Protein AF-A0ABD3SP66-F1 (afdb_monomer)

pLDDT: mean 71.29, std 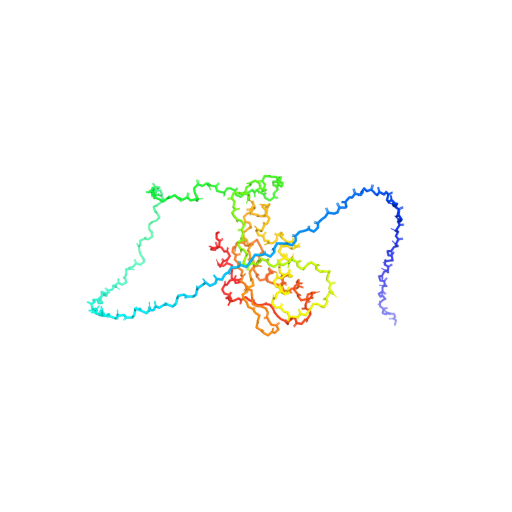22.31, range [35.91, 96.81]

Organism: NCBI:txid382380

Secondary structure (DSSP, 8-state):
---PPPPPPPPP--PPP----------------------------------------------------S--------------SS--TT-S---PPPTTS-HHHHHHHHTSSPPPP----S------TT------HHHHHHHHHHHHHHTGGGSTTSHHHHHTT---EEEEEEEETTEEEEEEES--SS-HHHHHHHHHHHHHTT-TT--EEEES-GGGGSHHHHHH--

Sequence (230 aa):
MMLPGILPPIAFFAATASSPASALCPSCHHSTAASRVQSTSRRRPLSTTANAAARRGRRGASVVVRSSSWNDFAYDDEDDVLLSGLPSIVDGDFVPADENDDPSVKAAAGMALLPPEVDYSGPIIEVPQGSELALDEEIVQGVLAACRQEIGTMFGYQAENRGVGITGGVDFVELDGPTVVLRLKGRFWHQRTTVLRRVGAYLMARIPEIVDVVVDDEYELTDEANNLAV

Foldseek 3Di:
DDDDDDDDDDDDDDDDDDDDDDDDDDDDDDDDDDDDDDDDDDDDDDDDDDDDDDDDDDDDDDDPPDDDDPDPPDDDPDDDDDPPDDPPLPPPPLDQDDPPDDLVQQLVSLVSPDADDAPDDAAADDDDFQAADEDDPSVLSNLVSVVCVPVVCFASRGSNNVSNQHRKDKYWDDDDQLETEIEIAAAGPDQVVVVQVVSFVSSCRHHVSRDYYYYPDPVCRDVVVNVPGD

Mean predicted aligned error: 19.11 Å

Nearest PDB structures (foldseek):
  7y5g-assembly1_A  TM=5.560E-01  e=1.894E+00  Xenopus tropicalis

Solvent-accessible surface area (backbone atoms only — not comparable to full-atom values): 15417 Å² total; per-residue (Å²): 133,91,80,87,87,82,83,82,84,84,79,85,84,82,84,81,87,82,85,84,83,91,83,84,85,84,89,84,91,83,86,88,82,90,82,88,78,88,82,87,85,80,88,84,89,81,87,83,82,90,86,89,79,88,83,83,90,82,86,88,80,88,75,82,77,73,86,77,75,96,75,80,89,70,91,76,85,88,80,93,75,84,86,83,83,69,93,64,92,70,82,61,86,80,67,60,37,60,92,84,52,57,66,69,56,17,27,58,47,8,63,76,48,83,57,58,87,71,101,71,88,73,71,68,45,83,72,64,80,76,41,84,46,73,90,43,72,70,50,52,52,12,37,50,52,33,44,57,61,78,57,23,90,65,24,9,74,46,37,48,36,29,4,59,60,22,42,13,38,78,44,83,73,51,75,60,83,48,29,41,30,28,41,78,42,43,16,54,90,59,60,49,60,59,51,51,52,51,52,36,53,58,48,37,39,31,24,68,68,47,77,48,66,47,59,79,51,73,65,59,52,37,70,65,48,37,72,71,33,122

InterPro domains:
  IPR034904 Fe-S cluster assembly domain superfamily [G3DSA:3.30.300.130] (132-215)
  IPR034904 Fe-S cluster assembly domain superfamily [SSF117916] (168-214)

Structure (mmCIF, N/CA/C/O backbone):
data_AF-A0ABD3SP66-F1
#
_entry.id   AF-A0ABD3SP66-F1
#
loop_
_atom_site.group_PDB
_atom_site.id
_atom_site.type_symbol
_atom_site.label_atom_id
_atom_site.label_alt_id
_atom_site.label_comp_id
_atom_site.label_asym_id
_atom_site.label_entity_id
_atom_site.label_seq_id
_atom_site.pdbx_PDB_ins_code
_atom_site.Cartn_x
_atom_site.Cartn_y
_atom_site.Cartn_z
_atom_site.occupancy
_atom_site.B_iso_or_equiv
_atom_site.auth_seq_id
_atom_site.auth_comp_id
_atom_site.auth_asym_id
_atom_site.auth_atom_id
_atom_site.pdbx_PDB_model_num
ATOM 1 N N . MET A 1 1 ? 39.972 22.275 47.084 1.00 39.66 1 MET A N 1
ATOM 2 C CA . MET A 1 1 ? 40.247 23.147 45.925 1.00 39.66 1 MET A CA 1
ATOM 3 C C . MET A 1 1 ? 39.466 22.603 44.739 1.00 39.66 1 MET A C 1
ATOM 5 O O . MET A 1 1 ? 39.677 21.443 44.439 1.00 39.66 1 MET A O 1
ATOM 9 N N . MET A 1 2 ? 38.568 23.435 44.179 1.00 43.62 2 MET A N 1
ATOM 10 C CA . MET A 1 2 ? 38.083 23.507 42.777 1.00 43.62 2 MET A CA 1
ATOM 11 C C . MET A 1 2 ? 37.578 22.224 42.084 1.00 43.62 2 MET A C 1
ATOM 13 O O . MET A 1 2 ? 38.299 21.245 42.037 1.00 43.62 2 MET A O 1
ATOM 17 N N . LEU A 1 3 ? 36.463 22.140 41.353 1.00 53.16 3 LEU A N 1
ATOM 18 C CA . LEU A 1 3 ? 35.177 22.831 41.121 1.00 53.16 3 LEU A CA 1
ATOM 19 C C . LEU A 1 3 ? 34.502 21.942 40.026 1.00 53.16 3 LEU A C 1
ATOM 21 O O . LEU A 1 3 ? 35.225 21.457 39.153 1.00 53.16 3 LEU A O 1
ATOM 25 N N . PRO A 1 4 ? 33.178 21.696 40.026 1.00 60.53 4 PRO A N 1
ATOM 26 C CA . PRO A 1 4 ? 32.503 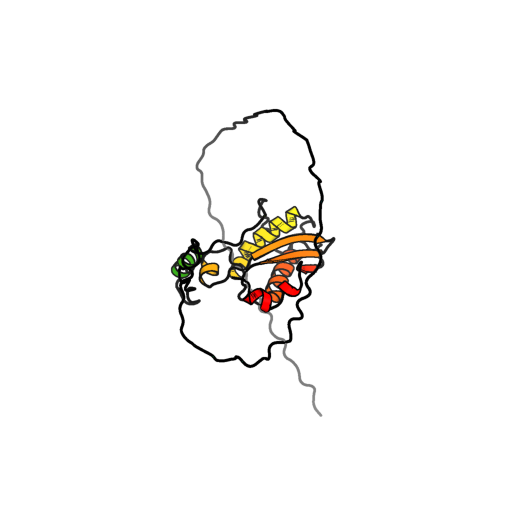20.911 38.984 1.00 60.53 4 PRO A CA 1
ATOM 27 C C . PRO A 1 4 ? 32.279 21.710 37.685 1.00 60.53 4 PRO A C 1
ATOM 29 O O . PRO A 1 4 ? 31.924 22.888 37.718 1.00 60.53 4 PRO A O 1
ATOM 32 N N . GLY A 1 5 ? 32.492 21.044 36.545 1.00 56.62 5 GLY A N 1
ATOM 33 C CA . GLY A 1 5 ? 32.366 21.591 35.192 1.00 56.62 5 GLY A CA 1
ATOM 34 C C . GLY A 1 5 ? 30.917 21.831 34.762 1.00 56.62 5 GLY A C 1
ATOM 35 O O . GLY A 1 5 ? 30.058 20.961 34.869 1.00 56.62 5 GLY A O 1
ATOM 36 N N . ILE A 1 6 ? 30.696 23.046 34.274 1.00 58.06 6 ILE A N 1
ATOM 37 C CA . ILE A 1 6 ? 29.446 23.656 33.823 1.00 58.06 6 ILE A CA 1
ATOM 38 C C . ILE A 1 6 ? 29.176 23.258 32.361 1.00 58.06 6 ILE A C 1
ATOM 40 O O . ILE A 1 6 ? 30.025 23.484 31.501 1.00 58.06 6 ILE A O 1
ATOM 44 N N . LEU A 1 7 ? 27.991 22.705 32.073 1.00 62.12 7 LEU A N 1
ATOM 45 C CA . LEU A 1 7 ? 27.443 22.616 30.712 1.00 62.12 7 LEU A CA 1
ATOM 46 C C . LEU A 1 7 ? 26.836 23.972 30.298 1.00 62.12 7 LEU A C 1
ATOM 48 O O . LEU A 1 7 ? 26.101 24.560 31.095 1.00 62.12 7 LEU A O 1
ATOM 52 N N . PRO A 1 8 ? 27.053 24.451 29.060 1.00 64.06 8 PRO A N 1
ATOM 53 C CA . PRO A 1 8 ? 26.289 25.565 28.506 1.00 64.06 8 PRO A CA 1
ATOM 54 C C . PRO A 1 8 ? 24.939 25.101 27.910 1.00 64.06 8 PRO A C 1
ATOM 56 O O . PRO A 1 8 ? 24.868 24.014 27.332 1.00 64.06 8 PRO A O 1
ATOM 59 N N . PRO A 1 9 ? 23.870 25.918 27.995 1.00 61.94 9 PRO A N 1
ATOM 60 C CA . PRO A 1 9 ? 22.595 25.642 27.337 1.00 61.94 9 PRO A CA 1
ATOM 61 C C . PRO A 1 9 ? 22.652 25.961 25.833 1.00 61.94 9 PRO A C 1
ATOM 63 O O . PRO A 1 9 ? 23.116 27.026 25.423 1.00 61.94 9 PRO A O 1
ATOM 66 N N . ILE A 1 10 ? 22.145 25.034 25.016 1.00 59.75 10 ILE A N 1
ATOM 67 C CA . ILE A 1 10 ? 21.954 25.204 23.571 1.00 59.75 10 ILE A CA 1
ATOM 68 C C . ILE A 1 10 ? 20.772 26.153 23.338 1.00 59.75 10 ILE A C 1
ATOM 70 O O . ILE A 1 10 ? 19.700 26.003 23.923 1.00 59.75 10 ILE A O 1
ATOM 74 N N . ALA A 1 11 ? 21.015 27.159 22.502 1.00 53.00 11 ALA A N 1
ATOM 75 C CA . ALA A 1 11 ? 20.118 28.263 22.215 1.00 53.00 11 ALA A CA 1
ATOM 76 C C . ALA A 1 11 ? 18.847 27.834 21.459 1.00 53.00 11 ALA A C 1
ATOM 78 O O . ALA A 1 11 ? 18.891 27.082 20.487 1.00 53.00 11 ALA A O 1
ATOM 79 N N . PHE A 1 12 ? 17.726 28.402 21.905 1.00 43.12 12 PHE A N 1
ATOM 80 C CA . PHE A 1 12 ? 16.430 28.454 21.234 1.00 43.12 12 PHE A CA 1
ATOM 81 C C . PHE A 1 12 ? 16.550 29.176 19.880 1.00 43.12 12 PHE A C 1
ATOM 83 O O . PHE A 1 12 ? 16.936 30.344 19.838 1.00 43.12 12 PHE A O 1
ATOM 90 N N . PHE A 1 13 ? 16.165 28.517 18.786 1.00 44.81 13 PHE A N 1
ATOM 91 C CA . PHE A 1 13 ? 15.945 29.167 17.492 1.00 44.81 13 PHE A CA 1
ATOM 92 C C . PHE A 1 13 ? 14.450 29.480 17.352 1.00 44.81 13 PHE A C 1
ATOM 94 O O . PHE A 1 13 ? 13.630 28.587 17.154 1.00 44.81 13 PHE A O 1
ATOM 101 N N . ALA A 1 14 ? 14.091 30.756 17.503 1.00 43.84 14 ALA A N 1
ATOM 102 C CA . ALA A 1 14 ? 12.756 31.263 17.213 1.00 43.84 14 ALA A CA 1
ATOM 103 C C . ALA A 1 14 ? 12.651 31.561 15.708 1.00 43.84 14 ALA A C 1
ATOM 105 O O . ALA A 1 14 ? 13.301 32.480 15.211 1.00 43.84 14 ALA A O 1
ATOM 106 N N . ALA A 1 15 ? 11.850 30.780 14.981 1.00 49.69 15 ALA A N 1
ATOM 107 C CA . ALA A 1 15 ? 11.500 31.066 13.594 1.00 49.69 15 ALA A CA 1
ATOM 108 C C . ALA A 1 15 ? 10.390 32.124 13.556 1.00 49.69 15 ALA A C 1
ATOM 110 O O . ALA A 1 15 ? 9.327 31.962 14.158 1.00 49.69 15 ALA A O 1
ATOM 111 N N . THR A 1 16 ? 10.667 33.230 12.873 1.00 49.72 16 THR A N 1
ATOM 112 C CA . THR A 1 16 ? 9.754 34.354 12.704 1.00 49.72 16 THR A CA 1
ATOM 113 C C . THR A 1 16 ? 8.783 34.068 11.560 1.00 49.72 16 THR A C 1
ATOM 115 O O . THR A 1 16 ? 9.163 33.595 10.490 1.00 49.72 16 THR A O 1
ATOM 118 N N . ALA A 1 17 ? 7.505 34.345 11.803 1.00 47.81 17 ALA A N 1
ATOM 119 C CA . ALA A 1 17 ? 6.450 34.292 10.804 1.00 47.81 17 ALA A CA 1
ATOM 120 C C . ALA A 1 17 ? 6.591 35.444 9.795 1.00 47.81 17 ALA A C 1
ATOM 122 O O . ALA A 1 17 ? 6.871 36.579 10.182 1.00 47.81 17 ALA A O 1
ATOM 123 N N . SER A 1 18 ? 6.313 35.171 8.520 1.00 49.75 18 SER A N 1
ATOM 124 C CA . SER A 1 18 ? 6.038 36.206 7.521 1.00 49.75 18 SER A CA 1
ATOM 125 C C . SER A 1 18 ? 5.006 35.700 6.510 1.00 49.75 18 SER A C 1
ATOM 127 O O . SER A 1 18 ? 5.298 34.864 5.660 1.00 49.75 18 SER A O 1
ATOM 129 N N . SER A 1 19 ? 3.775 36.195 6.657 1.00 50.44 19 SER A N 1
ATOM 130 C CA . SER A 1 19 ? 2.739 36.234 5.614 1.00 50.44 19 SER A CA 1
ATOM 131 C C . SER A 1 19 ? 2.920 37.491 4.763 1.00 50.44 19 SER A C 1
ATOM 133 O O . SER A 1 19 ? 3.378 38.510 5.285 1.00 50.44 19 SER A O 1
ATOM 135 N N . PRO A 1 20 ? 2.457 37.480 3.501 1.00 59.72 20 PRO A N 1
ATOM 136 C CA . PRO A 1 20 ? 1.367 38.412 3.185 1.00 59.72 20 PRO A CA 1
ATOM 137 C C . PRO A 1 20 ? 0.308 37.912 2.173 1.00 59.72 20 PRO A C 1
ATOM 139 O O . PRO A 1 20 ? 0.617 37.417 1.097 1.00 59.72 20 PRO A O 1
ATOM 142 N N . ALA A 1 21 ? -0.953 38.136 2.563 1.00 43.69 21 ALA A N 1
ATOM 143 C CA . ALA A 1 21 ? -2.049 38.813 1.848 1.00 43.69 21 ALA A CA 1
ATOM 144 C C . ALA A 1 21 ? -2.312 38.592 0.332 1.00 43.69 21 ALA A C 1
ATOM 146 O O . ALA A 1 21 ? -1.610 39.104 -0.530 1.00 43.69 21 ALA A O 1
ATOM 147 N N . SER A 1 22 ? -3.473 37.975 0.070 1.00 47.91 22 SER A N 1
ATOM 148 C CA . SER A 1 22 ? -4.646 38.472 -0.687 1.00 47.91 22 SER A CA 1
ATOM 149 C C . SER A 1 22 ? -4.509 39.302 -1.980 1.00 47.91 22 SER A C 1
ATOM 151 O O . SER A 1 22 ? -4.141 40.471 -1.939 1.00 47.91 22 SER A O 1
ATOM 153 N N . ALA A 1 23 ? -5.098 38.777 -3.067 1.00 47.53 23 ALA A N 1
ATOM 154 C CA . ALA A 1 23 ? -5.880 39.514 -4.082 1.00 47.53 23 ALA A CA 1
ATOM 155 C C . ALA A 1 23 ? -6.832 38.514 -4.795 1.00 47.53 23 ALA A C 1
ATOM 157 O O . ALA A 1 2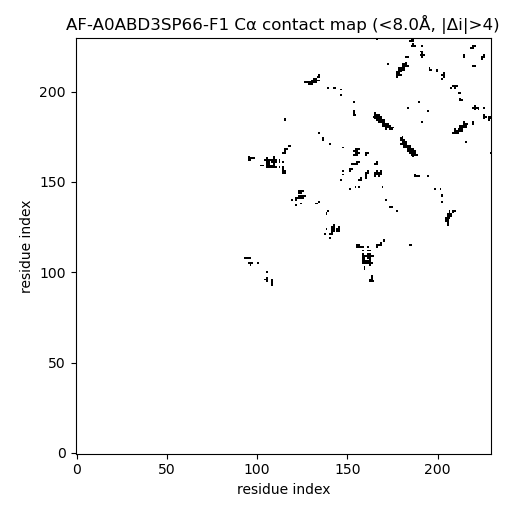3 ? -6.377 37.505 -5.317 1.00 47.53 23 ALA A O 1
ATOM 158 N N . LEU A 1 24 ? -8.151 38.558 -4.564 1.00 44.00 24 LEU A N 1
ATOM 159 C CA . LEU A 1 24 ? -9.191 39.252 -5.355 1.00 44.00 24 LEU A CA 1
ATOM 160 C C . LEU A 1 24 ? -9.422 38.714 -6.795 1.00 44.00 24 LEU A C 1
ATOM 162 O O . LEU A 1 24 ? -8.668 39.013 -7.710 1.00 44.00 24 LEU A O 1
ATOM 166 N N . CYS A 1 25 ? -10.518 37.937 -6.905 1.00 41.09 25 CYS A N 1
ATOM 167 C CA . CYS A 1 25 ? -11.566 37.740 -7.947 1.00 41.09 25 CYS A CA 1
ATOM 168 C C . CYS A 1 25 ? -11.601 38.682 -9.193 1.00 41.09 25 CYS A C 1
ATOM 170 O O . CYS A 1 25 ? -11.031 39.765 -9.090 1.00 41.09 25 CYS A O 1
ATOM 172 N N . PRO A 1 26 ? -12.366 38.407 -10.302 1.00 55.97 26 PRO A N 1
ATOM 173 C CA . PRO A 1 26 ? -13.681 37.721 -10.311 1.00 55.97 26 PRO A CA 1
ATOM 174 C C . PRO A 1 26 ? -14.130 36.903 -11.570 1.00 55.97 26 PRO A C 1
ATOM 176 O O . PRO A 1 26 ? -13.622 37.044 -12.675 1.00 55.97 26 PRO A O 1
ATOM 179 N N . SER A 1 27 ? -15.208 36.127 -11.358 1.00 41.72 27 SER A N 1
ATOM 180 C CA . SER A 1 27 ? -16.389 35.890 -12.230 1.00 41.72 27 SER A CA 1
ATOM 181 C C . SER A 1 27 ? -16.255 35.363 -13.671 1.00 41.72 27 SER A C 1
ATOM 183 O O . SER A 1 27 ? -15.893 36.122 -14.560 1.00 41.72 27 SER A O 1
ATOM 185 N N . CYS A 1 28 ? -16.830 34.173 -13.922 1.00 41.53 28 CYS A N 1
ATOM 186 C CA . CYS A 1 28 ? -17.613 33.858 -15.129 1.00 41.53 28 C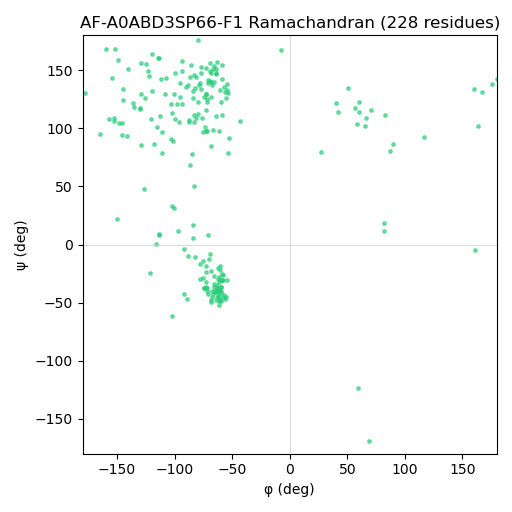YS A CA 1
ATOM 187 C C . CYS A 1 28 ? -18.775 32.903 -14.782 1.00 41.53 28 CYS A C 1
ATOM 189 O O . CYS A 1 28 ? -18.581 31.839 -14.204 1.00 41.53 28 CYS A O 1
ATOM 191 N N . HIS A 1 29 ? -19.986 33.332 -15.134 1.00 41.94 29 HIS A N 1
ATOM 192 C CA . HIS A 1 29 ? -21.278 32.661 -14.982 1.00 41.94 29 HIS A CA 1
ATOM 193 C C . HIS A 1 29 ? -21.478 31.484 -15.957 1.00 41.94 29 HIS A C 1
ATOM 195 O O . HIS A 1 29 ? -20.995 31.569 -17.083 1.00 41.94 29 HIS A O 1
ATOM 201 N N . HIS A 1 30 ? -22.281 30.483 -15.558 1.00 40.94 30 HIS A N 1
ATOM 202 C CA . HIS A 1 30 ? -23.476 29.909 -16.240 1.00 40.94 30 HIS A CA 1
ATOM 203 C C . HIS A 1 30 ? -23.782 28.533 -15.603 1.00 40.94 30 HIS A C 1
ATOM 205 O O . HIS A 1 30 ? -22.976 27.619 -15.684 1.00 40.94 30 HIS A O 1
ATOM 211 N N . SER A 1 31 ? -24.776 28.401 -14.722 1.00 38.19 31 SER A N 1
ATOM 212 C CA . SER A 1 31 ? -26.209 28.150 -14.980 1.00 38.19 31 SER A CA 1
ATOM 213 C C . SER A 1 31 ? -26.561 26.849 -15.727 1.00 38.19 31 SER A C 1
ATOM 215 O O . SER A 1 31 ? -26.361 26.734 -16.929 1.00 38.19 31 SER A O 1
ATOM 217 N N . THR A 1 32 ? -27.254 25.980 -14.972 1.00 39.03 32 THR A N 1
ATOM 218 C CA . THR A 1 32 ? -28.444 25.191 -15.363 1.00 39.03 32 THR A CA 1
ATOM 219 C C . THR A 1 32 ? -28.234 23.876 -16.127 1.00 39.03 32 THR A C 1
ATOM 221 O O . THR A 1 32 ? -27.969 23.874 -17.318 1.00 39.03 32 THR A O 1
ATOM 224 N N . ALA A 1 33 ? -28.536 22.739 -15.484 1.00 42.28 33 ALA A N 1
ATOM 225 C CA . ALA A 1 33 ? -29.799 22.009 -15.688 1.00 42.28 33 ALA A CA 1
ATOM 226 C C . ALA A 1 33 ? -29.742 20.597 -15.086 1.00 42.28 33 ALA A C 1
ATOM 228 O O . ALA A 1 33 ? -28.838 19.808 -15.343 1.00 42.28 33 ALA A O 1
ATOM 229 N N . ALA A 1 34 ? -30.779 20.276 -14.319 1.00 42.28 34 ALA A N 1
ATOM 230 C CA . ALA A 1 34 ? -31.120 18.928 -13.906 1.00 42.28 34 ALA A CA 1
ATOM 231 C C . ALA A 1 34 ? -31.486 18.049 -15.113 1.00 42.28 34 ALA A C 1
ATOM 233 O O . ALA A 1 34 ? -32.176 18.514 -16.017 1.00 42.28 34 ALA A O 1
ATOM 234 N N . SER A 1 35 ? -31.180 16.751 -15.060 1.00 43.81 35 SER A N 1
ATOM 235 C CA . SER A 1 35 ? -32.122 15.765 -15.595 1.00 43.81 35 SER A CA 1
ATOM 236 C C . SER A 1 35 ? -31.986 14.413 -14.910 1.00 43.81 35 SER A C 1
ATOM 238 O O . SER A 1 35 ? -31.024 13.666 -15.058 1.00 43.81 35 SER A O 1
ATOM 240 N N . ARG A 1 36 ? -33.025 14.146 -14.130 1.00 44.62 36 ARG A N 1
ATOM 241 C CA . ARG A 1 36 ? -33.402 12.897 -13.495 1.00 44.62 36 ARG A CA 1
ATOM 242 C C . ARG A 1 36 ? -33.920 11.955 -14.580 1.00 44.62 36 ARG A C 1
ATOM 244 O O . ARG A 1 36 ? -34.986 12.212 -15.131 1.00 44.62 36 ARG A O 1
ATOM 251 N N . VAL A 1 37 ? -33.235 10.842 -14.828 1.00 47.78 37 VAL A N 1
ATOM 252 C CA . VAL A 1 37 ? -33.812 9.716 -15.576 1.00 47.78 37 VAL A CA 1
ATOM 253 C C . VAL A 1 37 ? -33.919 8.520 -14.644 1.00 47.78 37 VAL A C 1
ATOM 255 O O . VAL A 1 37 ? -32.954 7.827 -14.343 1.00 47.78 37 VAL A O 1
ATOM 258 N N . GLN A 1 38 ? -35.143 8.309 -14.171 1.00 42.47 38 GLN A N 1
ATOM 259 C CA . GLN A 1 38 ? -35.603 7.028 -13.659 1.00 42.47 38 GLN A CA 1
ATOM 260 C C . GLN A 1 38 ? -35.697 6.067 -14.844 1.00 42.47 38 GLN A C 1
ATOM 262 O O . GLN A 1 38 ? -36.386 6.362 -15.818 1.00 42.47 38 GLN A O 1
ATOM 267 N N . SER A 1 39 ? -35.071 4.899 -14.751 1.00 44.16 39 SER A N 1
ATOM 268 C CA . SER A 1 39 ? -35.471 3.764 -15.575 1.00 44.16 39 SER A CA 1
ATOM 269 C C . SER A 1 39 ? -35.530 2.512 -14.714 1.00 44.16 39 SER A C 1
ATOM 271 O O . SER A 1 39 ? -34.595 2.105 -14.033 1.00 44.16 39 SER A O 1
ATOM 273 N N . THR A 1 40 ? -36.741 1.985 -14.676 1.00 46.28 40 THR A N 1
ATOM 274 C CA . THR A 1 40 ? -37.155 0.768 -14.011 1.00 46.28 40 THR A CA 1
ATOM 275 C C . THR A 1 40 ? -36.995 -0.367 -15.012 1.00 46.28 40 THR A C 1
ATOM 277 O O . THR A 1 40 ? -37.438 -0.243 -16.151 1.00 46.28 40 THR A O 1
ATOM 280 N N . SER A 1 41 ? -36.431 -1.503 -14.607 1.00 45.50 41 SER A N 1
ATOM 281 C CA . SER A 1 41 ? -36.785 -2.764 -15.252 1.00 45.50 41 SER A CA 1
ATOM 282 C C . SER A 1 41 ? -36.577 -3.949 -14.326 1.00 45.50 41 SER A C 1
ATOM 284 O O . SER A 1 41 ? -35.696 -3.992 -13.476 1.00 45.50 41 SER A O 1
ATOM 286 N N . ARG A 1 42 ? -37.504 -4.882 -14.478 1.00 39.25 42 ARG A N 1
ATOM 287 C CA . ARG A 1 42 ? -37.849 -6.001 -13.617 1.00 39.25 42 ARG A CA 1
ATOM 288 C C . ARG A 1 42 ? -37.098 -7.267 -14.039 1.00 39.25 42 ARG A C 1
ATOM 290 O O . ARG A 1 42 ? -37.017 -7.557 -15.221 1.00 39.25 42 ARG A O 1
ATOM 297 N N . ARG A 1 43 ? -36.825 -8.103 -13.027 1.00 37.97 43 ARG A N 1
ATOM 298 C CA . ARG A 1 43 ? -36.948 -9.580 -12.995 1.00 37.97 43 ARG A CA 1
ATOM 299 C C . ARG A 1 43 ? -36.116 -10.408 -13.994 1.00 37.97 43 ARG A C 1
ATOM 301 O O . ARG A 1 43 ? -36.466 -10.490 -15.163 1.00 37.97 43 ARG A O 1
ATOM 308 N N . ARG A 1 44 ? -35.290 -11.310 -13.448 1.00 42.22 44 ARG A N 1
ATOM 309 C CA . ARG A 1 44 ? -35.626 -12.743 -13.250 1.00 42.22 44 ARG A CA 1
ATOM 310 C C . ARG A 1 44 ? -34.471 -13.487 -12.549 1.00 42.22 44 ARG A C 1
ATOM 312 O O . ARG A 1 44 ? -33.351 -13.406 -13.036 1.00 42.22 44 ARG A O 1
ATOM 319 N N . PRO A 1 45 ? -34.733 -14.260 -11.482 1.00 43.28 45 PRO A N 1
ATOM 320 C CA . PRO A 1 45 ? -33.830 -15.307 -11.020 1.00 43.28 45 PRO A CA 1
ATOM 321 C C . PRO A 1 45 ? -34.140 -16.626 -11.746 1.00 43.28 45 PRO A C 1
ATOM 323 O O . PRO A 1 45 ? -35.308 -16.995 -11.899 1.00 43.28 45 PRO A O 1
ATOM 326 N N . LEU A 1 46 ? -33.101 -17.346 -12.168 1.00 48.47 46 LEU A N 1
ATOM 327 C CA . LEU A 1 46 ? -33.183 -18.768 -12.496 1.00 48.47 46 LEU A CA 1
ATOM 328 C C . LEU A 1 46 ? -32.209 -19.531 -11.601 1.00 48.47 46 LEU A C 1
ATOM 330 O O . LEU A 1 46 ? -30.996 -19.465 -11.756 1.00 48.47 46 LEU A O 1
ATOM 334 N N . SER A 1 47 ? -32.791 -20.265 -10.662 1.00 40.09 47 SER A N 1
ATOM 335 C CA . SER A 1 47 ? -32.234 -21.484 -10.097 1.00 40.09 47 SER A CA 1
ATOM 336 C C . SER A 1 47 ? -32.173 -22.575 -11.172 1.00 40.09 47 SER A C 1
ATOM 338 O O . SER A 1 47 ? -33.039 -22.595 -12.053 1.00 40.09 47 SER A O 1
ATOM 340 N N . THR A 1 48 ? -31.251 -23.538 -11.046 1.00 37.69 48 THR A N 1
ATOM 341 C CA . THR A 1 48 ? -31.541 -24.991 -10.909 1.00 37.69 48 THR A CA 1
ATOM 342 C C . THR A 1 48 ? -30.321 -25.861 -11.279 1.00 37.69 48 THR A C 1
ATOM 344 O O . THR A 1 48 ? -29.716 -25.678 -12.329 1.00 37.69 48 THR A O 1
ATOM 347 N N . THR A 1 49 ? -30.054 -26.846 -10.402 1.00 42.59 49 THR A N 1
ATOM 348 C CA . THR A 1 49 ? -29.294 -28.120 -10.546 1.00 42.59 49 THR A CA 1
ATOM 349 C C . THR A 1 49 ? -27.786 -28.052 -10.806 1.00 42.59 49 THR A C 1
ATOM 351 O O . THR A 1 49 ? -27.351 -27.621 -11.861 1.00 42.59 49 THR A O 1
ATOM 354 N N . ALA A 1 50 ? -26.914 -28.411 -9.856 1.00 39.59 50 ALA A N 1
ATOM 355 C CA . ALA A 1 50 ? -26.682 -29.743 -9.267 1.00 39.59 50 ALA A CA 1
ATOM 356 C C . ALA A 1 50 ? -26.295 -30.806 -10.309 1.00 39.59 50 ALA A C 1
ATOM 358 O O . ALA A 1 50 ? -27.156 -31.355 -10.987 1.00 39.59 50 ALA A O 1
ATOM 359 N N . ASN A 1 51 ? -25.004 -31.146 -10.363 1.00 43.38 51 ASN A N 1
ATOM 360 C CA . ASN A 1 51 ? -24.542 -32.437 -10.860 1.00 43.38 51 ASN A CA 1
ATOM 361 C C . ASN A 1 51 ? -23.365 -32.916 -10.004 1.00 43.38 51 ASN A C 1
ATOM 363 O O . ASN A 1 51 ? -22.207 -32.582 -10.233 1.00 43.38 51 ASN A O 1
ATOM 367 N N . ALA A 1 52 ? -23.708 -33.702 -8.988 1.00 37.56 52 ALA A N 1
ATOM 368 C CA . ALA A 1 52 ? -22.801 -34.614 -8.321 1.00 37.56 52 ALA A CA 1
ATOM 369 C C . ALA A 1 52 ? -22.958 -35.986 -8.989 1.00 37.56 52 ALA A C 1
ATOM 371 O O . ALA A 1 52 ? -24.046 -36.556 -8.972 1.00 37.56 52 ALA A O 1
ATOM 372 N N . ALA A 1 53 ? -21.880 -36.535 -9.546 1.00 41.16 53 ALA A N 1
ATOM 373 C CA . ALA A 1 53 ? -21.790 -37.961 -9.837 1.00 41.16 53 ALA A CA 1
ATOM 374 C C . ALA A 1 53 ? -20.326 -38.410 -9.819 1.00 41.16 53 ALA A C 1
ATOM 376 O O . ALA A 1 53 ? -19.536 -38.139 -10.718 1.00 41.16 53 ALA A O 1
ATOM 377 N N . ALA A 1 54 ? -19.996 -39.116 -8.745 1.00 39.00 54 ALA A N 1
ATOM 378 C CA . ALA A 1 54 ? -18.778 -39.875 -8.554 1.00 39.00 54 ALA A CA 1
ATOM 379 C C . ALA A 1 54 ? -18.595 -40.969 -9.619 1.00 39.00 54 ALA A C 1
ATOM 381 O O . ALA A 1 54 ? -19.586 -41.559 -10.053 1.00 39.00 54 ALA A O 1
ATOM 382 N N . ARG A 1 55 ? -17.338 -41.371 -9.884 1.00 39.22 55 ARG A N 1
ATOM 383 C CA . ARG A 1 55 ? -16.879 -42.768 -9.701 1.00 39.22 55 ARG A CA 1
ATOM 384 C C . ARG A 1 55 ? -15.438 -43.035 -10.161 1.00 39.22 55 ARG A C 1
ATOM 386 O O . ARG A 1 55 ? -15.089 -42.749 -11.294 1.00 39.22 55 ARG A O 1
ATOM 393 N N . ARG A 1 56 ? -14.754 -43.821 -9.309 1.00 45.34 56 ARG A N 1
ATOM 394 C CA . ARG A 1 56 ? -13.667 -44.799 -9.573 1.00 45.34 56 ARG A CA 1
ATOM 395 C C . ARG A 1 56 ? -12.316 -44.183 -9.974 1.00 45.34 56 ARG A C 1
ATOM 397 O O . ARG A 1 56 ? -12.195 -43.573 -11.013 1.00 45.34 56 ARG A O 1
ATOM 404 N N . GLY A 1 57 ? -11.234 -44.318 -9.211 1.00 37.81 57 GLY A N 1
ATOM 405 C CA . GLY A 1 57 ? -10.797 -45.476 -8.434 1.00 37.81 57 GLY A CA 1
ATOM 406 C C . GLY A 1 57 ? -9.914 -46.382 -9.295 1.00 37.81 57 GLY A C 1
ATOM 407 O O . GLY A 1 57 ? -10.416 -47.340 -9.876 1.00 37.81 57 GLY A O 1
ATOM 408 N N . ARG A 1 58 ? -8.602 -46.107 -9.339 1.00 43.62 58 ARG A N 1
ATOM 409 C CA . ARG A 1 58 ? -7.583 -47.099 -9.704 1.00 43.62 58 ARG A CA 1
ATOM 410 C C . ARG A 1 58 ? -6.275 -46.809 -8.960 1.00 43.62 58 ARG A C 1
ATOM 412 O O . ARG A 1 58 ? -5.564 -45.861 -9.262 1.00 43.62 58 ARG A O 1
ATOM 419 N N . ARG A 1 59 ? -6.018 -47.624 -7.935 1.00 41.59 59 ARG A N 1
ATOM 420 C CA . ARG A 1 59 ? -4.743 -47.729 -7.219 1.00 41.59 59 ARG A CA 1
ATOM 421 C C . ARG A 1 59 ? -3.745 -48.532 -8.058 1.00 41.59 59 ARG A C 1
ATO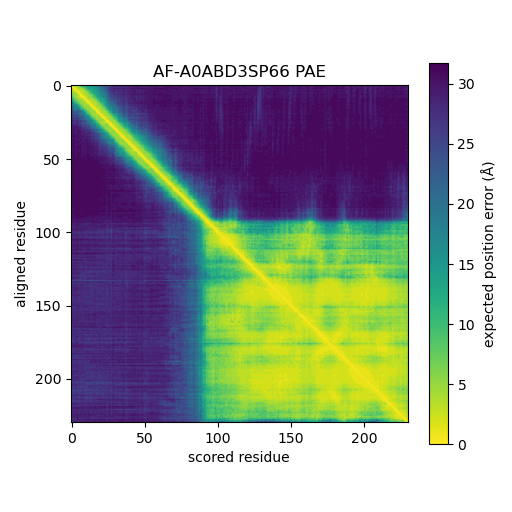M 423 O O . ARG A 1 59 ? -4.143 -49.523 -8.666 1.00 41.59 59 ARG A O 1
ATOM 430 N N . GLY A 1 60 ? -2.464 -48.182 -7.935 1.00 35.91 60 GLY A N 1
ATOM 431 C CA . GLY A 1 60 ? -1.370 -49.156 -7.910 1.00 35.91 60 GLY A CA 1
ATOM 432 C C . GLY A 1 60 ? -0.355 -49.072 -9.048 1.00 35.91 60 GLY A C 1
ATOM 433 O O . GLY A 1 60 ? -0.513 -49.763 -10.045 1.00 35.91 60 GLY A O 1
ATOM 434 N N . ALA A 1 61 ? 0.725 -48.320 -8.825 1.00 44.88 61 ALA A N 1
ATOM 435 C CA . ALA A 1 61 ? 2.096 -48.738 -9.134 1.00 44.88 61 ALA A CA 1
ATOM 436 C C . ALA A 1 61 ? 3.071 -47.795 -8.407 1.00 44.88 61 ALA A C 1
ATOM 438 O O . ALA A 1 61 ? 3.368 -46.700 -8.872 1.00 44.88 61 ALA A O 1
ATOM 439 N N . SER A 1 62 ? 3.529 -48.204 -7.224 1.00 49.81 62 SER A N 1
ATOM 440 C CA . SER A 1 62 ? 4.646 -47.573 -6.523 1.00 49.81 62 SER A CA 1
ATOM 441 C C . SER A 1 62 ? 5.941 -47.932 -7.250 1.00 49.81 62 SER A C 1
ATOM 443 O O . SER A 1 62 ? 6.484 -49.023 -7.055 1.00 49.81 62 SER A O 1
ATOM 445 N N . VAL A 1 63 ? 6.423 -47.039 -8.111 1.00 49.91 63 VAL A N 1
ATOM 446 C CA . VAL A 1 63 ? 7.786 -47.126 -8.635 1.00 49.91 63 VAL A CA 1
ATOM 447 C C . VAL A 1 63 ? 8.712 -46.566 -7.566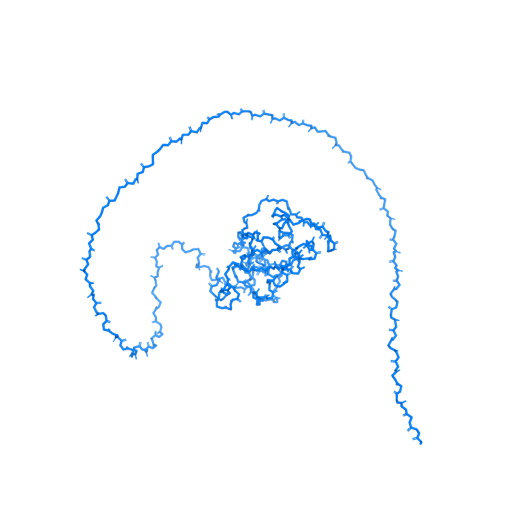 1.00 49.91 63 VAL A C 1
ATOM 449 O O . VAL A 1 63 ? 8.674 -45.385 -7.234 1.00 49.91 63 VAL A O 1
ATOM 452 N N . VAL A 1 64 ? 9.515 -47.459 -6.995 1.00 50.38 64 VAL A N 1
ATOM 453 C CA . VAL A 1 64 ? 10.665 -47.127 -6.158 1.00 50.38 64 VAL A CA 1
ATOM 454 C C . VAL A 1 64 ? 11.644 -46.341 -7.027 1.00 50.38 64 VAL A C 1
ATOM 456 O O . VAL A 1 64 ? 12.403 -46.927 -7.798 1.00 50.38 64 VAL A O 1
ATOM 459 N N . VAL A 1 65 ? 11.617 -45.012 -6.927 1.00 41.91 65 VAL A N 1
ATOM 460 C CA . VAL A 1 65 ? 12.685 -44.168 -7.462 1.00 41.91 65 VAL A CA 1
ATOM 461 C C . VAL A 1 65 ? 13.852 -44.300 -6.495 1.00 41.91 65 VAL A C 1
ATOM 463 O O . VAL A 1 65 ? 13.887 -43.701 -5.423 1.00 41.91 65 VAL A O 1
ATOM 466 N N . ARG A 1 66 ? 14.776 -45.189 -6.860 1.00 43.59 66 ARG A N 1
ATOM 467 C CA . ARG A 1 66 ? 16.121 -45.227 -6.295 1.00 43.59 66 ARG A CA 1
ATOM 468 C C . ARG A 1 66 ? 16.737 -43.844 -6.486 1.00 43.59 66 ARG A C 1
ATOM 470 O O . ARG A 1 66 ? 16.754 -43.335 -7.599 1.00 43.59 66 ARG A O 1
ATOM 477 N N . SER A 1 67 ? 17.212 -43.271 -5.388 1.00 38.53 67 SER A N 1
ATOM 478 C CA . SER A 1 67 ? 18.006 -42.048 -5.318 1.00 38.53 67 SER A CA 1
ATOM 479 C C . SER A 1 67 ? 19.081 -42.017 -6.408 1.00 38.53 67 SER A C 1
ATOM 481 O O . SER A 1 67 ? 20.077 -42.741 -6.316 1.00 38.53 67 SER A O 1
ATOM 483 N N . SER A 1 68 ? 18.870 -41.190 -7.429 1.00 41.69 68 SER A N 1
ATOM 484 C CA . SER A 1 68 ? 19.890 -40.842 -8.412 1.00 41.69 68 SER A CA 1
ATOM 485 C C . SER A 1 68 ? 20.910 -39.933 -7.740 1.00 41.69 68 SER A C 1
ATOM 487 O O . SER A 1 68 ? 20.571 -38.900 -7.167 1.00 41.69 68 SER A O 1
ATOM 489 N N . SER A 1 69 ? 22.157 -40.377 -7.768 1.00 40.91 69 SER A N 1
ATOM 490 C CA . SER A 1 69 ? 23.335 -39.698 -7.252 1.00 40.91 69 SER A CA 1
ATOM 491 C C . SER A 1 69 ? 23.490 -38.286 -7.818 1.00 40.91 69 SER A C 1
ATOM 493 O O . SER A 1 69 ? 23.490 -38.100 -9.032 1.00 40.91 69 SER A O 1
ATOM 495 N N . TRP A 1 70 ? 23.709 -37.330 -6.918 1.00 46.91 70 TRP A N 1
ATOM 496 C CA . TRP A 1 70 ? 24.347 -36.031 -7.144 1.00 46.91 70 TRP A CA 1
ATOM 497 C C . TRP A 1 70 ? 25.723 -36.192 -7.819 1.00 46.91 70 TRP A C 1
ATOM 499 O O . TRP A 1 70 ? 26.744 -36.175 -7.140 1.00 46.91 70 TRP A O 1
ATOM 509 N N . ASN A 1 71 ? 25.775 -36.427 -9.130 1.00 46.03 71 ASN A N 1
ATOM 510 C CA . ASN A 1 71 ? 27.055 -36.520 -9.839 1.00 46.03 71 ASN A CA 1
ATOM 511 C C . ASN A 1 71 ? 27.004 -36.081 -11.308 1.00 46.03 71 ASN A C 1
ATOM 513 O O . ASN A 1 71 ? 27.884 -36.461 -12.069 1.00 46.03 71 ASN A O 1
ATOM 517 N N . ASP A 1 72 ? 26.020 -35.269 -11.697 1.00 41.56 72 ASP A N 1
ATOM 518 C CA . ASP A 1 72 ? 25.941 -34.721 -13.059 1.00 41.56 72 ASP A CA 1
ATOM 519 C C . ASP A 1 72 ? 25.819 -33.190 -13.044 1.00 41.56 72 ASP A C 1
ATOM 521 O O . ASP A 1 72 ? 24.961 -32.590 -13.678 1.00 41.56 72 ASP A O 1
ATOM 525 N N . PHE A 1 73 ? 26.684 -32.552 -12.249 1.00 37.62 73 PHE A N 1
ATOM 526 C CA . PHE A 1 73 ? 27.039 -31.143 -12.426 1.00 37.62 73 PHE A CA 1
ATOM 527 C C . PHE A 1 73 ? 28.163 -31.071 -13.466 1.00 37.62 73 PHE A C 1
ATOM 529 O O . PHE A 1 73 ? 29.337 -30.931 -13.120 1.00 37.62 73 PHE A O 1
ATOM 536 N N . ALA A 1 74 ? 27.807 -31.200 -14.739 1.00 43.03 74 ALA A N 1
ATOM 537 C CA . ALA A 1 74 ? 28.600 -30.635 -15.818 1.00 43.03 74 ALA A CA 1
ATOM 538 C C . ALA A 1 74 ? 27.877 -29.364 -16.270 1.00 43.03 74 ALA A C 1
ATOM 540 O O . ALA A 1 74 ? 26.749 -29.420 -16.749 1.00 43.03 74 ALA A O 1
ATOM 541 N N . TYR A 1 75 ? 28.512 -28.218 -16.028 1.00 44.88 75 TYR A N 1
ATOM 542 C CA . TYR A 1 75 ? 28.167 -26.976 -16.705 1.00 44.88 75 TYR A CA 1
ATOM 543 C C . TYR A 1 75 ? 28.464 -27.183 -18.191 1.00 44.88 75 TYR A C 1
ATOM 545 O O . TYR A 1 75 ? 29.634 -27.311 -18.553 1.00 44.88 75 TYR A O 1
ATOM 553 N N . ASP A 1 76 ? 27.419 -27.250 -19.008 1.00 37.47 76 ASP A N 1
ATOM 554 C CA . ASP A 1 76 ? 27.510 -27.017 -20.446 1.00 37.47 76 ASP A CA 1
ATOM 555 C C . ASP A 1 76 ? 26.770 -25.700 -20.696 1.00 37.47 76 ASP A C 1
ATOM 557 O O . ASP A 1 76 ? 25.540 -25.629 -20.650 1.00 37.47 76 ASP A O 1
ATOM 561 N N . ASP A 1 77 ? 27.563 -24.633 -20.771 1.00 51.62 77 ASP A N 1
ATOM 562 C CA . ASP A 1 77 ? 27.151 -23.341 -21.306 1.00 51.62 77 ASP A CA 1
ATOM 563 C C . ASP A 1 77 ? 26.869 -23.528 -22.806 1.00 51.62 77 ASP A C 1
ATOM 565 O O . ASP A 1 77 ? 27.651 -24.168 -23.506 1.00 51.62 77 ASP A O 1
ATOM 569 N N . GLU A 1 78 ? 25.805 -22.881 -23.281 1.00 52.28 78 GLU A N 1
ATOM 570 C CA . GLU A 1 78 ? 25.429 -22.689 -24.693 1.00 52.28 78 GLU A CA 1
ATOM 571 C C . GLU A 1 78 ? 24.590 -23.800 -25.357 1.00 52.28 78 GLU A C 1
ATOM 573 O O . GLU A 1 78 ? 25.071 -24.567 -26.181 1.00 52.28 78 GLU A O 1
ATOM 578 N N . ASP A 1 79 ? 23.274 -23.777 -25.101 1.00 43.09 79 ASP A N 1
ATOM 579 C CA . ASP A 1 79 ? 22.269 -24.181 -26.096 1.00 43.09 79 ASP A CA 1
ATOM 580 C C . ASP A 1 79 ? 20.989 -23.330 -25.942 1.00 43.09 79 ASP A C 1
ATOM 582 O O . ASP A 1 79 ? 20.077 -23.626 -25.163 1.00 43.09 79 ASP A O 1
ATOM 586 N N . ASP A 1 80 ? 20.925 -22.249 -26.725 1.00 49.12 80 ASP A N 1
ATOM 587 C CA . ASP A 1 80 ? 19.710 -21.489 -27.027 1.00 49.12 80 ASP A CA 1
ATOM 588 C C . ASP A 1 80 ? 18.743 -22.357 -27.855 1.00 49.12 80 ASP A C 1
ATOM 590 O O . ASP A 1 80 ? 18.853 -22.470 -29.080 1.00 49.12 80 ASP A O 1
ATOM 594 N N . VAL A 1 81 ? 17.750 -22.961 -27.197 1.00 44.88 81 VAL A N 1
ATOM 595 C CA . VAL A 1 81 ? 16.675 -23.734 -27.846 1.00 44.88 81 VAL A CA 1
ATOM 596 C C . VAL A 1 81 ? 15.293 -23.124 -27.600 1.00 44.88 81 VAL A C 1
ATOM 598 O O . VAL A 1 81 ? 14.542 -23.512 -26.711 1.00 44.88 81 VAL A O 1
ATOM 601 N N . LEU A 1 82 ? 14.956 -22.176 -28.481 1.00 43.78 82 LEU A N 1
ATOM 602 C CA . LEU A 1 82 ? 13.684 -22.046 -29.210 1.00 43.78 82 LEU A CA 1
ATOM 603 C C . LEU A 1 82 ? 12.416 -22.632 -28.550 1.00 43.78 82 LEU A C 1
ATOM 605 O O . LEU A 1 82 ? 11.864 -23.639 -29.005 1.00 43.78 82 LEU A O 1
ATOM 609 N N . LEU A 1 83 ? 11.837 -21.900 -27.597 1.00 46.03 83 LEU A N 1
ATOM 610 C CA . LEU A 1 83 ? 10.445 -22.088 -27.171 1.00 46.03 83 LEU A CA 1
ATOM 611 C C . LEU A 1 83 ? 9.489 -21.272 -28.067 1.00 46.03 83 LEU A C 1
ATOM 613 O O . LEU A 1 83 ? 8.876 -20.287 -27.669 1.00 46.03 83 LEU A O 1
ATOM 617 N N . SER A 1 84 ? 9.375 -21.685 -29.330 1.00 44.69 84 SER A N 1
ATOM 618 C CA . SER A 1 84 ? 8.453 -21.090 -30.307 1.00 44.69 84 SER A CA 1
ATOM 619 C C . SER A 1 84 ? 7.029 -21.643 -30.135 1.00 44.69 84 SER A C 1
ATOM 621 O O . SER A 1 84 ? 6.763 -22.793 -30.479 1.00 44.69 84 SER A O 1
ATOM 623 N N . GLY A 1 85 ? 6.081 -20.841 -29.626 1.00 40.59 85 GLY A N 1
ATOM 624 C CA . GLY A 1 85 ? 4.662 -21.207 -29.784 1.00 40.59 85 GLY A CA 1
ATOM 625 C C . GLY A 1 85 ? 3.597 -20.583 -28.883 1.00 40.59 85 GLY A C 1
ATOM 626 O O . GLY A 1 85 ? 2.419 -20.834 -29.131 1.00 40.59 85 GLY A O 1
ATOM 627 N N . LEU A 1 86 ? 3.940 -19.773 -27.883 1.00 47.72 86 LEU A N 1
ATOM 628 C CA . LEU A 1 86 ? 2.961 -18.947 -27.164 1.00 47.72 86 LEU A CA 1
ATOM 629 C C . LEU A 1 86 ? 3.231 -17.473 -27.489 1.00 47.72 86 LEU A C 1
ATOM 631 O O . LEU A 1 86 ? 4.400 -17.114 -27.618 1.00 47.72 86 LEU A O 1
ATOM 635 N N . PRO A 1 87 ? 2.206 -16.607 -27.637 1.00 37.53 87 PRO A N 1
ATOM 636 C CA . PRO A 1 87 ? 2.422 -15.168 -27.686 1.00 37.53 87 PRO A CA 1
ATOM 637 C C . PRO A 1 87 ? 2.872 -14.720 -26.293 1.00 37.53 87 PRO A C 1
ATOM 639 O O . PRO A 1 87 ? 2.075 -14.346 -25.436 1.00 37.53 87 PRO A O 1
ATOM 642 N N . SER A 1 88 ? 4.173 -14.855 -26.072 1.00 41.34 88 SER A N 1
ATOM 643 C CA . SER A 1 88 ? 4.933 -14.253 -24.999 1.00 41.34 88 SER A CA 1
ATOM 644 C C . SER A 1 88 ? 4.759 -12.743 -25.124 1.00 41.34 88 SER A C 1
ATOM 646 O O . SER A 1 88 ? 5.227 -12.112 -26.067 1.00 41.34 88 SER A O 1
ATOM 648 N N . ILE A 1 89 ? 4.060 -12.153 -24.160 1.00 44.75 89 ILE A N 1
ATOM 649 C CA . ILE A 1 89 ? 4.071 -10.704 -23.909 1.00 44.75 89 ILE A CA 1
ATOM 650 C C . ILE A 1 89 ? 5.447 -10.292 -23.317 1.00 44.75 89 ILE A C 1
ATOM 652 O O . ILE A 1 89 ? 5.642 -9.157 -22.905 1.00 44.75 89 ILE A O 1
ATOM 656 N N . VAL A 1 90 ? 6.420 -11.213 -23.283 1.00 45.09 90 VAL A N 1
ATOM 657 C CA . VAL A 1 90 ? 7.609 -11.183 -22.426 1.00 45.09 90 VAL A CA 1
ATOM 658 C C . VAL A 1 90 ? 8.934 -11.085 -23.204 1.00 45.09 90 VAL A C 1
ATOM 660 O O . VAL A 1 90 ? 9.979 -10.999 -22.576 1.00 45.09 90 VAL A O 1
ATOM 663 N N . ASP A 1 91 ? 8.919 -11.024 -24.543 1.00 39.78 91 ASP A N 1
ATOM 664 C CA . ASP A 1 91 ? 10.134 -10.896 -25.384 1.00 39.78 91 ASP A CA 1
ATOM 665 C C . ASP A 1 91 ? 10.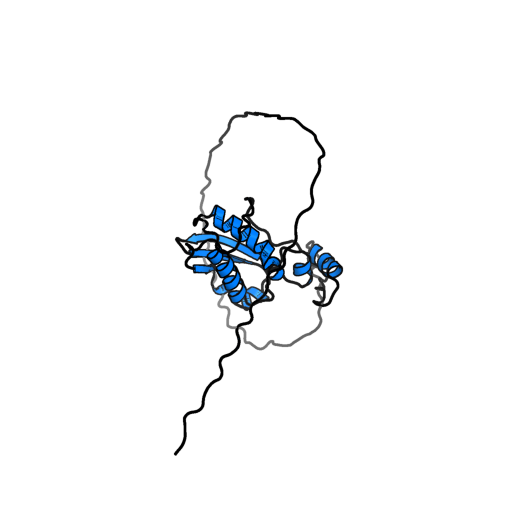381 -9.458 -25.881 1.00 39.78 91 ASP A C 1
ATOM 667 O O . ASP A 1 91 ? 10.878 -9.219 -26.983 1.00 39.78 91 ASP A O 1
ATOM 671 N N . GLY A 1 92 ? 9.987 -8.465 -25.089 1.00 44.94 92 GLY A N 1
ATOM 672 C CA . GLY A 1 92 ? 10.615 -7.153 -25.145 1.00 44.94 92 GLY A CA 1
ATOM 673 C C . GLY A 1 92 ? 11.591 -7.114 -23.989 1.00 44.94 92 GLY A C 1
ATOM 674 O O . GLY A 1 92 ? 11.130 -7.077 -22.855 1.00 44.94 92 GLY A O 1
ATOM 675 N N . ASP A 1 93 ? 12.891 -7.175 -24.269 1.00 54.72 93 ASP A N 1
ATOM 676 C CA . ASP A 1 93 ? 13.968 -7.048 -23.283 1.00 54.72 93 ASP A CA 1
ATOM 677 C C . ASP A 1 93 ? 13.739 -5.754 -22.480 1.00 54.72 93 ASP A C 1
ATOM 679 O O . ASP A 1 93 ? 14.060 -4.651 -22.933 1.00 54.72 93 ASP A O 1
ATOM 683 N N . PHE A 1 94 ? 13.019 -5.857 -21.357 1.00 63.06 94 PHE A N 1
ATOM 684 C CA . PHE A 1 94 ? 12.664 -4.707 -20.541 1.00 63.06 94 PHE A CA 1
ATOM 685 C C . PHE A 1 94 ? 13.948 -4.268 -19.864 1.00 63.06 94 PHE A C 1
ATOM 687 O O . PHE A 1 94 ? 14.370 -4.842 -18.862 1.00 63.06 94 PHE A O 1
ATOM 694 N N . VAL A 1 95 ? 14.584 -3.260 -20.448 1.00 70.88 95 VAL A N 1
ATOM 695 C CA . VAL A 1 95 ? 15.726 -2.594 -19.844 1.00 70.88 95 VAL A CA 1
ATOM 696 C C . VAL A 1 95 ? 15.158 -1.557 -18.878 1.00 70.88 95 VAL A C 1
ATOM 698 O O . VAL A 1 95 ? 14.618 -0.546 -19.343 1.00 70.88 95 VAL A O 1
ATOM 701 N N . PRO A 1 96 ? 15.217 -1.791 -17.552 1.00 73.62 96 PRO A N 1
ATOM 702 C CA . PRO A 1 96 ? 14.848 -0.759 -16.598 1.00 73.62 96 PRO A CA 1
ATOM 703 C C . PRO A 1 96 ? 15.723 0.471 -16.847 1.00 73.62 96 PRO A C 1
ATOM 705 O O . PRO A 1 96 ? 16.931 0.354 -17.061 1.00 73.62 96 PRO A O 1
ATOM 708 N N . ALA A 1 97 ? 15.097 1.645 -16.840 1.00 77.75 97 ALA A N 1
ATOM 709 C CA . ALA A 1 97 ? 15.813 2.908 -16.928 1.00 77.75 97 ALA A CA 1
ATOM 710 C C . ALA A 1 97 ? 16.713 3.076 -15.694 1.00 77.75 97 ALA A C 1
ATOM 712 O O . ALA A 1 97 ? 16.360 2.630 -14.596 1.00 77.75 97 ALA A O 1
ATOM 713 N N . ASP A 1 98 ? 17.860 3.731 -15.865 1.00 82.44 98 ASP A N 1
ATOM 714 C CA . ASP A 1 98 ? 18.743 4.027 -14.742 1.00 82.44 98 ASP A CA 1
ATOM 715 C C . ASP A 1 98 ? 18.069 5.026 -13.788 1.00 82.44 98 ASP A C 1
ATOM 717 O O . ASP A 1 98 ? 17.278 5.888 -14.183 1.00 82.44 98 ASP A O 1
ATOM 721 N N . GLU A 1 99 ? 18.412 4.959 -12.503 1.00 75.69 99 GLU A N 1
ATOM 722 C CA . GLU A 1 99 ? 17.903 5.886 -11.490 1.00 75.69 99 GLU A CA 1
ATOM 723 C C . GLU A 1 99 ? 18.293 7.341 -11.798 1.00 75.69 99 GLU A C 1
ATOM 725 O O . GLU A 1 99 ? 17.603 8.268 -11.374 1.00 75.69 99 GLU A O 1
ATOM 730 N N . ASN A 1 100 ? 19.339 7.568 -12.593 1.00 83.94 100 ASN A N 1
ATOM 731 C CA . ASN A 1 100 ? 19.781 8.905 -12.987 1.00 83.94 100 ASN A CA 1
ATOM 732 C C . ASN A 1 100 ? 19.165 9.404 -14.302 1.00 83.94 100 ASN A C 1
ATOM 734 O O . ASN A 1 100 ? 19.397 10.557 -14.667 1.00 83.94 100 ASN A O 1
ATOM 738 N N . ASP A 1 101 ? 18.369 8.579 -14.990 1.00 82.06 101 ASP A N 1
ATOM 739 C CA . ASP A 1 101 ? 17.747 8.971 -16.252 1.00 82.06 101 ASP A CA 1
ATOM 740 C C . ASP A 1 101 ? 16.661 10.036 -16.059 1.00 82.06 101 ASP A C 1
ATOM 742 O O . ASP A 1 101 ? 16.027 10.161 -14.997 1.00 82.06 101 ASP A O 1
ATOM 746 N N . ASP A 1 102 ? 16.414 10.781 -17.138 1.00 87.00 102 ASP A N 1
ATOM 747 C CA . ASP A 1 102 ? 15.339 11.761 -17.208 1.00 87.00 102 ASP A CA 1
ATOM 748 C C . ASP A 1 102 ? 13.982 11.119 -16.850 1.00 87.00 102 ASP A C 1
ATOM 750 O O . ASP A 1 102 ? 13.661 10.023 -17.327 1.00 87.00 102 ASP A O 1
ATOM 754 N N . PRO A 1 103 ? 13.123 11.800 -16.062 1.00 82.69 103 PRO A N 1
ATOM 755 C CA . PRO A 1 103 ? 11.815 11.269 -15.669 1.00 82.69 103 PRO A CA 1
ATOM 756 C C . PRO A 1 103 ? 10.936 10.836 -16.849 1.00 82.69 103 PRO A C 1
ATOM 758 O O . PRO A 1 103 ? 10.165 9.888 -16.732 1.00 82.69 103 PRO A O 1
ATOM 761 N N . SER A 1 104 ? 11.076 11.492 -18.006 1.00 83.88 104 SER A N 1
ATOM 762 C CA . SER A 1 104 ? 10.357 11.134 -19.232 1.00 83.88 104 SER A CA 1
ATOM 763 C C . SER A 1 104 ? 10.770 9.768 -19.789 1.00 83.88 104 SER A C 1
ATOM 765 O O . SER A 1 104 ? 9.913 9.037 -20.284 1.00 83.88 104 SER A O 1
ATOM 767 N N . VAL A 1 105 ? 12.051 9.401 -19.684 1.00 82.94 105 VAL A N 1
ATOM 768 C CA . VAL A 1 105 ? 12.583 8.103 -20.129 1.00 82.94 105 VAL A CA 1
ATOM 769 C C . VAL A 1 105 ? 12.096 6.993 -19.199 1.00 82.94 105 VAL A C 1
ATOM 771 O O . VAL A 1 105 ? 11.606 5.968 -19.670 1.00 82.94 105 VAL A O 1
ATOM 774 N N . LYS A 1 106 ? 12.111 7.237 -17.884 1.00 84.06 106 LYS A N 1
ATOM 775 C CA . LYS A 1 106 ? 11.553 6.313 -16.882 1.00 84.06 106 LYS A CA 1
ATOM 776 C C . LYS A 1 106 ? 10.063 6.084 -17.084 1.00 84.06 106 LYS A C 1
ATOM 778 O O . LYS A 1 106 ? 9.615 4.943 -17.113 1.00 84.06 106 LYS A O 1
ATOM 783 N N . ALA A 1 107 ? 9.297 7.159 -17.274 1.00 81.00 107 ALA A N 1
ATOM 784 C CA . ALA A 1 107 ? 7.873 7.058 -17.556 1.00 81.00 107 ALA A CA 1
ATOM 785 C C . ALA A 1 107 ? 7.615 6.267 -18.847 1.00 81.00 107 ALA A C 1
ATOM 787 O O . ALA A 1 107 ? 6.732 5.416 -18.865 1.00 81.00 107 ALA A O 1
ATOM 788 N N . ALA A 1 108 ? 8.402 6.487 -19.906 1.00 83.25 108 ALA A N 1
ATOM 789 C CA . ALA A 1 108 ? 8.276 5.733 -21.152 1.00 83.25 108 ALA A CA 1
ATOM 790 C C . ALA A 1 108 ? 8.551 4.231 -20.958 1.00 83.25 108 ALA A C 1
ATOM 792 O O . ALA A 1 108 ? 7.780 3.410 -21.454 1.00 83.25 108 ALA A O 1
ATOM 793 N N . ALA A 1 109 ? 9.588 3.872 -20.196 1.00 80.81 109 ALA A N 1
ATOM 794 C CA . ALA A 1 109 ? 9.878 2.481 -19.852 1.00 80.81 109 ALA A CA 1
ATOM 795 C C . ALA A 1 109 ? 8.751 1.862 -19.007 1.00 80.81 109 ALA A C 1
ATOM 797 O O . ALA A 1 109 ? 8.236 0.794 -19.328 1.00 80.81 109 ALA A O 1
ATOM 798 N N . GLY A 1 110 ? 8.286 2.552 -17.964 1.00 79.62 110 GLY A N 1
ATOM 799 C CA . GLY A 1 110 ? 7.236 2.037 -17.085 1.00 79.62 110 GLY A CA 1
ATOM 800 C C . GLY A 1 110 ? 5.821 2.074 -17.666 1.00 79.62 110 GLY A C 1
ATOM 801 O O . GLY A 1 110 ? 4.935 1.403 -17.140 1.00 79.62 110 GLY A O 1
ATOM 802 N N . MET A 1 111 ? 5.588 2.804 -18.761 1.00 81.81 111 MET A N 1
ATOM 803 C CA . MET A 1 111 ? 4.363 2.712 -19.566 1.00 81.81 111 MET A CA 1
ATOM 804 C C . MET A 1 111 ? 4.246 1.370 -20.300 1.00 81.81 111 MET A C 1
ATOM 806 O O . MET A 1 111 ? 3.134 0.976 -20.646 1.00 81.81 111 MET A O 1
ATOM 810 N N . ALA A 1 112 ? 5.362 0.669 -20.528 1.00 79.38 112 ALA A N 1
ATOM 811 C CA . ALA A 1 112 ? 5.343 -0.682 -21.082 1.00 79.38 112 ALA A CA 1
ATOM 812 C C . ALA A 1 112 ? 4.848 -1.722 -20.062 1.00 79.38 112 ALA A C 1
ATOM 814 O O . ALA A 1 112 ? 4.332 -2.767 -20.453 1.00 79.38 112 ALA A O 1
ATOM 815 N N . LEU A 1 113 ? 4.969 -1.426 -18.762 1.00 80.56 113 LEU A N 1
ATOM 816 C CA . LEU A 1 113 ? 4.511 -2.287 -17.677 1.00 80.56 113 LEU A CA 1
ATOM 817 C C . LEU A 1 113 ? 3.117 -1.882 -17.196 1.00 80.56 113 LEU A C 1
ATOM 819 O O . LEU A 1 113 ? 2.806 -0.698 -17.022 1.00 80.56 113 LEU A O 1
ATOM 823 N N . LEU A 1 114 ? 2.288 -2.887 -16.924 1.00 80.94 114 LEU A N 1
ATOM 824 C CA . LEU A 1 114 ? 0.970 -2.675 -16.341 1.00 80.94 114 LEU A CA 1
ATOM 825 C C . LEU A 1 114 ? 1.104 -2.236 -14.872 1.00 80.94 114 LEU A C 1
ATOM 827 O O . LEU A 1 114 ? 1.955 -2.760 -14.148 1.00 80.94 114 LEU A O 1
ATOM 831 N N . PRO A 1 115 ? 0.294 -1.264 -14.415 1.00 83.25 115 PRO A N 1
ATOM 832 C CA . PRO A 1 115 ? 0.231 -0.923 -13.002 1.00 83.25 115 PRO A CA 1
ATOM 833 C C . PRO A 1 115 ? -0.306 -2.109 -12.183 1.00 83.25 115 PRO A C 1
ATOM 835 O O . PRO A 1 115 ? -1.126 -2.873 -12.700 1.00 83.25 115 PRO A O 1
ATOM 838 N N . PRO A 1 116 ? 0.095 -2.243 -10.905 1.00 83.06 116 PRO A N 1
ATOM 839 C CA . PRO A 1 116 ? -0.492 -3.230 -10.008 1.00 83.06 116 PRO A CA 1
ATOM 840 C C . PRO A 1 116 ? -2.010 -3.044 -9.916 1.00 83.06 116 PRO A C 1
ATOM 842 O O . PRO A 1 116 ? -2.491 -1.924 -9.718 1.00 83.06 116 PRO A O 1
ATOM 845 N N . GLU A 1 117 ? -2.754 -4.137 -10.074 1.00 82.50 117 GLU A N 1
ATOM 846 C CA . GLU A 1 117 ? -4.211 -4.126 -9.959 1.00 82.50 117 GLU A CA 1
ATOM 847 C C . GLU A 1 117 ? -4.634 -3.858 -8.513 1.00 82.50 117 GLU A C 1
ATOM 849 O O . GLU A 1 117 ? -4.023 -4.360 -7.570 1.00 82.50 117 GLU A O 1
ATOM 854 N N . VAL A 1 118 ? -5.686 -3.055 -8.358 1.00 83.31 118 VAL A N 1
ATOM 855 C CA . VAL A 1 118 ? -6.265 -2.673 -7.071 1.00 83.31 118 VAL A CA 1
ATOM 856 C C . VAL A 1 118 ? -7.764 -2.915 -7.137 1.00 83.31 118 VAL A C 1
ATOM 858 O O . VAL A 1 118 ? -8.472 -2.245 -7.890 1.00 83.31 118 VAL A O 1
ATOM 861 N N . ASP A 1 119 ? -8.254 -3.812 -6.288 1.00 80.25 119 ASP A N 1
ATOM 862 C CA . ASP A 1 119 ? -9.675 -4.156 -6.189 1.00 80.25 119 ASP A CA 1
ATOM 863 C C . ASP A 1 119 ? -10.443 -3.157 -5.299 1.00 80.25 119 ASP A C 1
ATOM 865 O O . ASP A 1 119 ? -11.153 -3.533 -4.371 1.00 80.25 119 ASP A O 1
ATOM 869 N N . TYR A 1 120 ? -10.287 -1.853 -5.553 1.00 85.12 120 TYR A N 1
ATOM 870 C CA . TYR A 1 120 ? -11.012 -0.795 -4.842 1.00 85.12 120 TYR A CA 1
ATOM 871 C C . TYR A 1 120 ? -11.533 0.266 -5.808 1.00 85.12 120 TYR A C 1
ATOM 873 O O . TYR A 1 120 ? -10.763 0.909 -6.519 1.00 85.12 120 TYR A O 1
ATOM 881 N N . SER A 1 121 ? -12.850 0.478 -5.802 1.00 82.44 121 SER A N 1
ATOM 882 C CA . SER A 1 121 ? -13.533 1.471 -6.645 1.00 82.44 121 SER A CA 1
ATOM 883 C C . SER A 1 121 ? -14.165 2.622 -5.854 1.00 82.44 121 SER A C 1
ATOM 885 O O . SER A 1 121 ? -14.955 3.382 -6.416 1.00 82.44 121 SER A O 1
ATOM 887 N N . GLY A 1 122 ? -13.906 2.706 -4.547 1.00 87.62 122 GLY A N 1
ATOM 888 C CA . GLY A 1 122 ? -14.473 3.735 -3.678 1.00 87.62 122 GLY A CA 1
ATOM 889 C C . GLY A 1 122 ? -13.750 5.087 -3.774 1.00 87.62 122 GLY A C 1
ATOM 890 O O . GLY A 1 122 ? -12.765 5.229 -4.507 1.00 87.62 122 GLY A O 1
ATOM 891 N N . PRO A 1 123 ? -14.253 6.113 -3.067 1.00 89.44 123 PRO A N 1
ATOM 892 C CA . PRO A 1 123 ? -13.628 7.427 -3.034 1.00 89.44 123 PRO A CA 1
ATOM 893 C C . PRO A 1 123 ? -12.296 7.394 -2.276 1.00 89.44 123 PRO A C 1
ATOM 895 O O . PRO A 1 123 ? -12.163 6.778 -1.223 1.00 89.44 123 PRO A O 1
ATOM 898 N N . ILE A 1 124 ? -11.313 8.126 -2.789 1.00 91.56 124 ILE A N 1
ATOM 899 C CA . ILE A 1 124 ? -10.033 8.318 -2.107 1.00 91.56 124 ILE A CA 1
ATOM 900 C C . ILE A 1 124 ? -10.243 9.295 -0.947 1.00 91.56 124 ILE A C 1
ATOM 902 O O . ILE A 1 124 ? -10.782 10.386 -1.145 1.00 91.56 124 ILE A O 1
ATOM 906 N N . ILE A 1 125 ? -9.829 8.904 0.258 1.00 91.44 125 ILE A N 1
ATOM 907 C CA . ILE A 1 125 ? -9.985 9.713 1.470 1.00 91.44 125 ILE A CA 1
ATOM 908 C C . ILE A 1 125 ? -8.634 10.336 1.812 1.00 91.44 125 ILE A C 1
ATOM 910 O O . ILE A 1 125 ? -7.816 9.766 2.533 1.00 9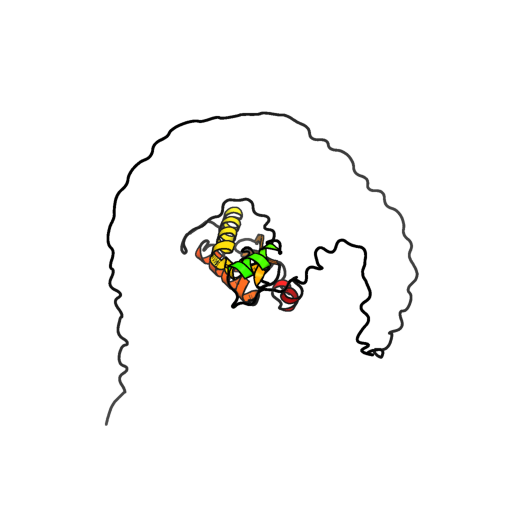1.44 125 ILE A O 1
ATOM 914 N N . GLU A 1 126 ? -8.408 11.533 1.282 1.00 90.06 126 GLU A N 1
ATOM 915 C CA . GLU A 1 126 ? -7.254 12.359 1.626 1.00 90.06 126 GLU A CA 1
ATOM 916 C C . GLU A 1 126 ? -7.590 13.223 2.840 1.00 90.06 126 GLU A C 1
ATOM 918 O O . GLU A 1 126 ? -8.331 14.205 2.761 1.00 90.06 126 GLU A O 1
ATOM 923 N N . VAL A 1 127 ? -7.039 12.846 3.989 1.00 89.94 127 VAL A N 1
ATOM 924 C CA . VAL A 1 127 ? -7.145 13.620 5.227 1.00 89.94 127 VAL A CA 1
ATOM 925 C C . VAL A 1 127 ? -5.754 13.975 5.745 1.00 89.94 127 VAL A C 1
ATOM 927 O O . VAL A 1 127 ? -4.822 13.175 5.599 1.00 89.94 127 VAL A O 1
ATOM 930 N N . PRO A 1 128 ? -5.576 15.159 6.358 1.00 89.06 128 PRO A N 1
ATOM 931 C CA . PRO A 1 128 ? -4.315 15.510 6.994 1.00 89.06 128 PRO A CA 1
ATOM 932 C C . PRO A 1 128 ? -4.008 14.561 8.162 1.00 89.06 128 PRO A C 1
ATOM 934 O O . PRO A 1 128 ? -4.905 13.950 8.751 1.00 89.06 128 PRO A O 1
ATOM 937 N N . GLN A 1 129 ? -2.725 14.462 8.512 1.00 87.56 129 GLN A N 1
ATOM 938 C CA . GLN A 1 129 ? -2.280 13.718 9.694 1.00 87.56 129 GLN A CA 1
ATOM 939 C C . GLN A 1 129 ? -2.924 14.291 10.966 1.00 87.56 129 GLN A C 1
ATOM 941 O O . GLN A 1 129 ? -3.077 15.507 11.089 1.00 87.56 129 GLN A O 1
ATOM 946 N N . GLY A 1 130 ? -3.282 13.420 11.912 1.00 85.56 130 GLY A N 1
ATOM 947 C CA . GLY A 1 130 ? -3.985 13.805 13.141 1.00 85.56 130 GLY A CA 1
ATOM 948 C C . GLY A 1 130 ? -5.496 13.973 12.972 1.00 85.56 130 GLY A C 1
ATOM 949 O O . GLY A 1 130 ? -6.154 14.510 13.858 1.00 85.56 130 GLY A O 1
ATOM 950 N N . SER A 1 131 ? -6.049 13.538 11.839 1.00 87.81 131 SER A N 1
ATOM 951 C CA . SER A 1 131 ? -7.484 13.288 11.722 1.00 87.81 131 SER A CA 1
ATOM 952 C C . SER A 1 131 ? -7.878 12.083 12.583 1.00 87.81 131 SER A C 1
ATOM 954 O O . SER A 1 131 ? -7.088 11.164 12.781 1.00 87.81 131 SER A O 1
ATOM 956 N N . GLU A 1 132 ? -9.100 12.111 13.114 1.00 91.75 132 GLU A N 1
ATOM 957 C CA . GLU A 1 132 ? -9.686 11.018 13.895 1.00 91.75 132 GLU A CA 1
ATOM 958 C C . GLU A 1 132 ? -10.813 10.398 13.071 1.00 91.75 132 GLU A C 1
ATOM 960 O O . GLU A 1 132 ? -11.990 10.730 13.229 1.00 91.75 132 GLU A O 1
ATOM 965 N N . LEU A 1 133 ? -10.439 9.561 12.104 1.00 93.25 133 LEU A N 1
ATOM 966 C CA . LEU A 1 133 ? -11.403 8.764 11.357 1.00 93.25 133 LEU A CA 1
ATOM 967 C C . LEU A 1 133 ? -11.781 7.517 12.165 1.00 93.25 133 LEU A C 1
ATOM 969 O O . LEU A 1 133 ? -10.944 6.942 12.861 1.00 93.25 133 LEU A O 1
ATOM 973 N N . ALA A 1 134 ? -13.046 7.107 12.062 1.00 93.12 134 ALA A N 1
ATOM 974 C CA . ALA A 1 134 ? -13.526 5.877 12.683 1.00 93.12 134 ALA A CA 1
ATOM 975 C C . ALA A 1 134 ? -12.928 4.646 11.988 1.00 93.12 134 ALA A C 1
ATOM 977 O O . ALA A 1 134 ? -12.673 4.678 10.779 1.00 93.12 134 ALA A O 1
ATOM 978 N N . LEU A 1 135 ? -12.737 3.558 12.737 1.00 93.69 135 LEU A N 1
ATOM 979 C CA . LEU A 1 135 ? -12.312 2.287 12.171 1.00 93.69 135 LEU A CA 1
ATOM 980 C C . LEU A 1 135 ? -13.462 1.629 11.403 1.00 93.69 135 LEU A C 1
ATOM 982 O O . LEU A 1 135 ? -14.357 1.019 11.985 1.00 93.69 135 LEU A O 1
ATOM 986 N N . ASP A 1 136 ? -13.417 1.754 10.082 1.00 94.94 136 ASP A N 1
ATOM 987 C CA . ASP A 1 136 ? -14.325 1.077 9.162 1.00 94.94 136 ASP A CA 1
ATOM 988 C C . ASP A 1 136 ? -13.564 0.602 7.923 1.00 94.94 136 ASP A C 1
ATOM 990 O O . ASP A 1 136 ? -12.574 1.213 7.514 1.00 94.94 136 ASP A O 1
ATOM 994 N N . GLU A 1 137 ? -14.027 -0.484 7.312 1.00 94.00 137 GLU A N 1
ATOM 995 C CA . GLU A 1 137 ? -13.375 -1.099 6.154 1.00 94.00 137 GLU A CA 1
ATOM 996 C C . GLU A 1 137 ? -13.319 -0.139 4.955 1.00 94.00 137 GLU A C 1
ATOM 998 O O . GLU A 1 137 ? -12.264 0.027 4.337 1.00 94.00 137 GLU A O 1
ATOM 1003 N N . GLU A 1 138 ? -14.424 0.553 4.658 1.00 93.75 138 GLU A N 1
ATOM 1004 C CA . GLU A 1 138 ? -14.489 1.506 3.544 1.00 93.75 138 GLU A CA 1
ATOM 1005 C C . GLU A 1 138 ? -13.521 2.678 3.762 1.00 93.75 138 GLU A C 1
ATOM 1007 O O . GLU A 1 138 ? -12.860 3.137 2.825 1.00 93.75 138 GLU A O 1
ATOM 1012 N N . ILE A 1 139 ? -13.392 3.120 5.016 1.00 93.88 139 ILE A N 1
ATOM 1013 C CA . ILE A 1 139 ? -12.479 4.191 5.413 1.00 93.88 139 ILE A CA 1
ATOM 1014 C C . ILE A 1 139 ? -11.026 3.735 5.274 1.00 93.88 139 ILE A C 1
ATOM 1016 O O . ILE A 1 139 ? -10.221 4.452 4.678 1.00 93.88 139 ILE A O 1
ATOM 1020 N N . VAL A 1 140 ? -10.681 2.545 5.775 1.00 95.12 140 VAL A N 1
ATOM 1021 C CA . VAL A 1 140 ? -9.327 1.983 5.655 1.00 95.12 140 VAL A CA 1
ATOM 1022 C C . VAL A 1 140 ? -8.933 1.857 4.187 1.00 95.12 140 VAL A C 1
ATOM 1024 O O . VAL A 1 140 ? -7.840 2.282 3.817 1.00 95.12 140 VAL A O 1
ATOM 1027 N N . GLN A 1 141 ? -9.822 1.353 3.329 1.00 95.00 141 GLN A N 1
ATOM 1028 C CA . GLN A 1 141 ? -9.558 1.244 1.893 1.00 95.00 141 GLN A CA 1
ATOM 1029 C C . GLN A 1 141 ? -9.407 2.620 1.221 1.00 95.00 141 GLN A C 1
ATOM 1031 O O . GLN A 1 141 ? -8.492 2.808 0.414 1.00 95.00 141 GLN A O 1
ATOM 1036 N N . GLY A 1 142 ? -10.231 3.607 1.590 1.00 94.75 142 GLY A N 1
ATOM 1037 C CA . GLY A 1 142 ? -10.134 4.977 1.076 1.00 94.75 142 GLY A CA 1
ATOM 1038 C C . GLY A 1 142 ? -8.840 5.687 1.486 1.00 94.75 142 GLY A C 1
ATOM 1039 O O . GLY A 1 142 ? -8.213 6.363 0.664 1.00 94.75 142 GLY A O 1
ATOM 1040 N N . VAL A 1 143 ? -8.394 5.494 2.731 1.00 95.19 143 VAL A N 1
ATOM 1041 C CA . VAL A 1 143 ? -7.115 6.019 3.239 1.00 95.19 143 VAL A CA 1
ATOM 1042 C C . VAL A 1 143 ? -5.934 5.259 2.630 1.00 95.19 143 VAL A C 1
ATOM 1044 O O . VAL A 1 143 ? -4.923 5.868 2.289 1.00 95.19 143 VAL A O 1
ATOM 1047 N N . LEU A 1 144 ? -6.048 3.945 2.421 1.00 94.62 144 LEU A N 1
ATOM 1048 C CA . LEU A 1 144 ? -5.034 3.157 1.720 1.00 94.62 144 LEU A CA 1
ATOM 1049 C C . LEU A 1 144 ? -4.892 3.616 0.261 1.00 94.62 144 LEU A C 1
ATOM 1051 O O . LEU A 1 144 ? -3.777 3.708 -0.247 1.00 94.62 144 LEU A O 1
ATOM 1055 N N . ALA A 1 145 ? -5.989 3.979 -0.408 1.00 93.88 145 ALA A N 1
ATOM 1056 C CA . ALA A 1 145 ? -5.938 4.568 -1.743 1.00 93.88 145 ALA A CA 1
ATOM 1057 C C . ALA A 1 145 ? -5.180 5.909 -1.763 1.00 93.88 145 ALA A C 1
ATOM 1059 O O . ALA A 1 145 ? -4.376 6.128 -2.670 1.00 93.88 145 ALA A O 1
ATOM 1060 N N . ALA A 1 146 ? -5.358 6.759 -0.746 1.00 93.56 146 ALA A N 1
ATOM 1061 C CA . ALA A 1 146 ? -4.584 7.996 -0.593 1.00 93.56 146 ALA A CA 1
ATOM 1062 C C . ALA A 1 146 ? -3.102 7.701 -0.295 1.00 93.56 146 ALA A C 1
ATOM 1064 O O . ALA A 1 146 ? -2.202 8.309 -0.877 1.00 93.56 146 ALA A O 1
ATOM 1065 N N . CYS A 1 147 ? -2.835 6.689 0.535 1.00 94.00 147 CYS A N 1
ATOM 1066 C CA . CYS A 1 147 ? -1.492 6.216 0.867 1.00 94.00 147 CYS A CA 1
ATOM 1067 C C . CYS A 1 147 ? -0.690 5.847 -0.388 1.00 94.00 147 CYS A C 1
ATOM 1069 O O . CYS A 1 147 ? 0.453 6.277 -0.546 1.00 94.00 147 CYS A O 1
ATOM 1071 N N . ARG A 1 148 ? -1.315 5.116 -1.321 1.00 91.69 148 ARG A N 1
ATOM 1072 C CA . ARG A 1 148 ? -0.708 4.721 -2.604 1.00 91.69 148 ARG A CA 1
ATOM 1073 C C . ARG A 1 148 ? -0.259 5.921 -3.449 1.00 91.69 148 ARG A C 1
ATOM 1075 O O . ARG A 1 148 ? 0.658 5.770 -4.252 1.00 91.69 148 ARG A O 1
ATOM 1082 N N . GLN A 1 149 ? -0.870 7.094 -3.269 1.00 90.75 149 GLN A N 1
ATOM 1083 C CA . GLN A 1 149 ? -0.479 8.330 -3.952 1.00 90.75 149 GLN A CA 1
ATOM 1084 C C . GLN A 1 149 ? 0.582 9.114 -3.169 1.00 90.75 149 GLN A C 1
ATOM 1086 O O . GLN A 1 149 ? 1.587 9.520 -3.748 1.00 90.75 149 GLN A O 1
ATOM 1091 N N . GLU A 1 150 ? 0.399 9.292 -1.856 1.00 90.56 150 GLU A N 1
ATOM 1092 C CA . GLU A 1 150 ? 1.292 10.108 -1.019 1.00 90.56 150 GLU A CA 1
ATOM 1093 C C . GLU A 1 150 ? 2.689 9.500 -0.854 1.00 90.56 150 GLU A C 1
ATOM 1095 O O . GLU A 1 150 ? 3.693 10.198 -0.985 1.00 90.56 150 GLU A O 1
ATOM 1100 N N . ILE A 1 151 ? 2.773 8.194 -0.589 1.00 90.12 151 ILE A N 1
ATOM 1101 C CA . ILE A 1 151 ? 4.048 7.463 -0.511 1.00 90.12 151 ILE A CA 1
ATOM 1102 C C . ILE A 1 151 ? 4.294 6.648 -1.788 1.00 90.12 151 ILE A C 1
ATOM 1104 O O . ILE A 1 151 ? 4.896 5.573 -1.758 1.00 90.12 151 ILE A O 1
ATOM 1108 N N . GLY A 1 152 ? 3.835 7.182 -2.924 1.00 85.50 152 GLY A N 1
ATOM 1109 C CA . GLY A 1 152 ? 3.850 6.515 -4.223 1.00 85.50 152 GLY A CA 1
ATOM 1110 C C . GLY A 1 152 ? 5.234 6.083 -4.697 1.00 85.50 152 GLY A C 1
ATOM 1111 O O . GLY A 1 152 ? 5.326 5.080 -5.388 1.00 85.50 152 GLY A O 1
ATOM 1112 N N . THR A 1 153 ? 6.315 6.743 -4.265 1.00 86.81 153 THR A N 1
ATOM 1113 C CA . THR A 1 153 ? 7.706 6.375 -4.606 1.00 86.81 153 THR A CA 1
ATOM 1114 C C . THR A 1 153 ? 8.112 4.975 -4.143 1.00 86.81 153 THR A C 1
ATOM 1116 O O . THR A 1 153 ? 9.078 4.417 -4.652 1.00 86.81 153 THR A O 1
ATOM 1119 N N . MET A 1 154 ? 7.384 4.388 -3.190 1.00 87.62 154 MET A N 1
ATOM 1120 C CA . MET A 1 154 ? 7.618 3.017 -2.726 1.00 87.62 154 MET A CA 1
ATOM 1121 C C . MET A 1 154 ? 6.847 1.971 -3.538 1.00 87.62 154 MET A C 1
ATOM 1123 O O . MET A 1 154 ? 7.083 0.778 -3.358 1.00 87.62 154 MET A O 1
ATOM 1127 N N . PHE A 1 155 ? 5.928 2.406 -4.402 1.00 91.25 155 PHE A N 1
ATOM 1128 C CA . PHE A 1 155 ? 4.983 1.557 -5.115 1.00 91.25 155 PHE A CA 1
ATOM 1129 C C . PHE A 1 155 ? 5.056 1.748 -6.635 1.00 91.25 155 PHE A C 1
ATOM 1131 O O . PHE A 1 155 ? 5.410 2.809 -7.149 1.00 91.25 155 PHE A O 1
ATOM 1138 N N . GLY A 1 156 ? 4.635 0.720 -7.369 1.00 87.31 156 GLY A N 1
ATOM 1139 C CA . GLY A 1 156 ? 4.621 0.692 -8.832 1.00 87.31 156 GLY A CA 1
ATOM 1140 C C . GLY A 1 156 ? 3.395 1.330 -9.496 1.00 87.31 156 GLY A C 1
ATOM 1141 O O . GLY A 1 156 ? 3.130 1.062 -10.666 1.00 87.31 156 GLY A O 1
ATOM 1142 N N . TYR A 1 157 ? 2.596 2.144 -8.796 1.00 87.38 157 TYR A N 1
ATOM 1143 C CA . TYR A 1 157 ? 1.385 2.742 -9.390 1.00 87.38 157 TYR A CA 1
ATOM 1144 C C . TYR A 1 157 ? 1.703 3.849 -10.403 1.00 87.38 157 TYR A C 1
ATOM 1146 O O . TYR A 1 157 ? 1.001 4.001 -11.405 1.00 87.38 157 TYR A O 1
ATOM 1154 N N . GLN A 1 158 ? 2.788 4.590 -10.183 1.00 87.94 158 GLN A N 1
ATOM 1155 C CA . GLN A 1 158 ? 3.273 5.622 -11.099 1.00 87.94 158 GLN A CA 1
ATOM 1156 C C . GLN A 1 158 ? 4.191 5.015 -12.167 1.00 87.94 158 GLN A C 1
ATOM 1158 O O . GLN A 1 158 ? 4.939 4.072 -11.895 1.00 87.94 158 GLN A O 1
ATOM 1163 N N . ALA A 1 159 ? 4.119 5.536 -13.394 1.00 85.31 159 ALA A N 1
ATOM 1164 C CA . ALA A 1 159 ? 4.887 5.003 -14.520 1.00 85.31 159 ALA A CA 1
ATOM 1165 C C . ALA A 1 159 ? 6.397 5.190 -14.314 1.00 85.31 159 ALA A C 1
ATOM 1167 O O . ALA A 1 159 ? 7.183 4.326 -14.676 1.00 85.31 159 ALA A O 1
ATOM 1168 N N . GLU A 1 160 ? 6.806 6.273 -13.665 1.00 85.75 160 GLU A N 1
ATOM 1169 C CA . GLU A 1 160 ? 8.201 6.581 -13.363 1.00 85.75 160 GLU A CA 1
ATOM 1170 C C . GLU A 1 160 ? 8.838 5.511 -12.463 1.00 85.75 160 GLU A C 1
ATOM 1172 O O . GLU A 1 160 ? 9.972 5.097 -12.701 1.00 85.75 160 GLU A O 1
ATOM 1177 N N . ASN A 1 161 ? 8.089 5.006 -11.477 1.00 86.12 161 ASN A N 1
ATOM 1178 C CA . ASN A 1 161 ? 8.570 3.985 -10.541 1.00 86.12 161 ASN A CA 1
ATOM 1179 C C . ASN A 1 161 ? 8.646 2.608 -11.208 1.00 86.12 161 ASN A C 1
ATOM 1181 O O . ASN A 1 161 ? 9.602 1.860 -10.999 1.00 86.12 161 ASN A O 1
ATOM 1185 N N . ARG A 1 162 ? 7.681 2.286 -12.079 1.00 88.19 162 ARG A N 1
ATOM 1186 C CA . ARG A 1 162 ? 7.754 1.062 -12.891 1.00 88.19 162 ARG A CA 1
ATOM 1187 C C . ARG A 1 162 ? 8.948 1.076 -13.834 1.00 88.19 162 ARG A C 1
ATOM 1189 O O . ARG A 1 162 ? 9.559 0.034 -14.039 1.00 88.19 162 ARG A O 1
ATOM 1196 N N . GLY A 1 163 ? 9.317 2.248 -14.353 1.00 82.19 163 GLY A N 1
ATOM 1197 C CA . GLY A 1 163 ? 10.481 2.419 -15.221 1.00 82.19 163 GLY A CA 1
ATOM 1198 C C . GLY A 1 163 ? 11.798 1.967 -14.592 1.00 82.19 163 GLY A C 1
ATOM 1199 O O . GLY A 1 163 ? 12.657 1.467 -15.309 1.00 82.19 163 GLY A O 1
ATOM 1200 N N . VAL A 1 164 ? 11.930 2.073 -13.266 1.00 84.25 164 VAL A N 1
ATOM 1201 C CA . VAL A 1 164 ? 13.108 1.619 -12.498 1.00 84.25 164 VAL A CA 1
ATOM 1202 C C . VAL A 1 164 ? 12.926 0.218 -11.883 1.00 84.25 164 VAL A C 1
ATOM 1204 O O . VAL A 1 164 ? 13.707 -0.218 -11.036 1.00 84.25 164 VAL A O 1
ATOM 1207 N N . GLY A 1 165 ? 11.877 -0.508 -12.287 1.00 83.44 165 GLY A N 1
ATOM 1208 C CA . GLY A 1 165 ? 11.595 -1.872 -11.834 1.00 83.44 165 GLY A CA 1
ATOM 1209 C C . GLY A 1 165 ? 10.877 -1.977 -10.484 1.00 83.44 165 GLY A C 1
ATOM 1210 O O . GLY A 1 165 ? 10.902 -3.043 -9.867 1.00 83.44 165 GLY A O 1
ATOM 1211 N N . ILE A 1 166 ? 10.240 -0.903 -10.001 1.00 88.38 166 ILE A N 1
ATOM 1212 C CA . ILE A 1 166 ? 9.354 -0.963 -8.830 1.00 88.38 166 ILE A CA 1
ATOM 1213 C C . ILE A 1 166 ? 7.948 -1.325 -9.317 1.00 88.38 166 ILE A C 1
ATOM 1215 O O . ILE A 1 166 ? 7.244 -0.501 -9.897 1.00 88.38 166 ILE A O 1
ATOM 1219 N N . THR A 1 167 ? 7.528 -2.561 -9.055 1.00 88.31 167 THR A N 1
ATOM 1220 C CA . THR A 1 167 ? 6.187 -3.086 -9.383 1.00 88.31 167 THR A CA 1
ATOM 1221 C C . THR A 1 167 ? 5.364 -3.392 -8.130 1.00 88.31 167 THR A C 1
ATOM 1223 O O . THR A 1 167 ? 4.288 -3.976 -8.207 1.00 88.31 167 THR A O 1
ATOM 1226 N N . GLY A 1 168 ? 5.864 -2.992 -6.957 1.00 90.06 168 GLY A N 1
ATOM 1227 C CA . GLY A 1 168 ? 5.252 -3.252 -5.662 1.00 90.06 168 GLY A CA 1
ATOM 1228 C C . GLY A 1 168 ? 3.849 -2.657 -5.523 1.00 90.06 168 GLY A C 1
ATOM 1229 O O . GLY A 1 168 ? 3.632 -1.480 -5.823 1.00 90.06 168 GLY A O 1
ATOM 1230 N N . GLY A 1 169 ? 2.912 -3.462 -5.032 1.00 92.00 169 GLY A N 1
ATOM 1231 C CA . GLY A 1 169 ? 1.531 -3.099 -4.736 1.00 92.00 169 GLY A CA 1
ATOM 1232 C C . GLY A 1 169 ? 1.144 -3.518 -3.319 1.00 92.00 169 GLY A C 1
ATOM 1233 O O . GLY A 1 169 ? 1.743 -4.417 -2.731 1.00 92.00 169 GLY A O 1
ATOM 1234 N N . VAL A 1 170 ? 0.141 -2.850 -2.762 1.00 93.56 170 VAL A N 1
ATOM 1235 C CA . VAL A 1 170 ? -0.418 -3.162 -1.443 1.00 93.56 170 VAL A CA 1
ATOM 1236 C C . VAL A 1 170 ? -1.915 -3.272 -1.597 1.00 93.56 170 VAL A C 1
ATOM 1238 O O . VAL A 1 170 ? -2.521 -2.358 -2.154 1.00 93.56 170 VAL A O 1
ATOM 1241 N N . ASP A 1 171 ? -2.487 -4.357 -1.098 1.00 93.06 171 ASP A N 1
ATOM 1242 C CA . ASP A 1 171 ? -3.921 -4.602 -1.098 1.00 93.06 171 ASP A CA 1
ATOM 1243 C C . ASP A 1 171 ? -4.437 -4.829 0.310 1.00 93.06 171 ASP A C 1
ATOM 1245 O O . ASP A 1 171 ? -3.733 -5.332 1.184 1.00 93.06 171 ASP A O 1
ATOM 1249 N N . PHE A 1 172 ? -5.683 -4.430 0.513 1.00 95.12 172 PHE A N 1
ATOM 1250 C CA . PHE A 1 172 ? -6.422 -4.726 1.724 1.00 95.12 172 PHE A CA 1
ATOM 1251 C C . PHE A 1 172 ? -7.034 -6.124 1.598 1.00 95.12 172 PHE A C 1
ATOM 1253 O O . PHE A 1 172 ? -7.626 -6.434 0.564 1.00 95.12 172 PHE A O 1
ATOM 1260 N N . VAL A 1 173 ? -6.867 -6.959 2.625 1.00 94.81 173 VAL A N 1
ATOM 1261 C CA . VAL A 1 173 ? -7.431 -8.316 2.662 1.00 94.81 173 VAL A CA 1
ATOM 1262 C C . VAL A 1 173 ? -8.669 -8.327 3.541 1.00 94.81 173 VAL A C 1
ATOM 1264 O O . VAL A 1 173 ? -9.763 -8.607 3.059 1.00 94.81 173 VAL A O 1
ATOM 1267 N N . GLU A 1 174 ? -8.492 -8.001 4.819 1.00 95.06 174 GLU A N 1
ATOM 1268 C CA . GLU A 1 174 ? -9.570 -7.968 5.798 1.00 95.06 174 GLU A CA 1
ATOM 1269 C C . GLU A 1 174 ? -9.214 -7.098 7.011 1.00 95.06 174 GLU A C 1
ATOM 1271 O O . GLU A 1 174 ? -8.069 -6.675 7.207 1.00 95.06 174 GLU A O 1
ATOM 1276 N N . LEU A 1 175 ? -10.230 -6.829 7.830 1.00 96.00 175 LEU A N 1
ATOM 1277 C CA . LEU A 1 175 ? -10.112 -6.129 9.102 1.00 96.00 175 LEU A CA 1
ATOM 1278 C C . LEU A 1 175 ? -10.425 -7.111 10.241 1.00 96.00 175 LEU A C 1
ATOM 1280 O O . LEU A 1 175 ? -11.579 -7.504 10.417 1.00 96.00 175 LEU A O 1
ATOM 1284 N N . ASP A 1 176 ? -9.412 -7.481 11.024 1.00 95.50 176 ASP A N 1
ATOM 1285 C CA . ASP A 1 176 ? -9.544 -8.358 12.193 1.00 95.50 176 ASP A CA 1
ATOM 1286 C C . ASP A 1 176 ? -9.529 -7.526 13.483 1.00 95.50 176 ASP A C 1
ATOM 1288 O O . ASP A 1 176 ? -8.486 -7.227 14.073 1.00 95.50 176 ASP A O 1
ATOM 1292 N N . GLY A 1 177 ? -10.713 -7.080 13.910 1.00 94.19 177 GLY A N 1
ATOM 1293 C CA . GLY A 1 177 ? -10.849 -6.203 15.073 1.00 94.19 177 GLY A CA 1
ATOM 1294 C C . GLY A 1 177 ? -10.062 -4.894 14.881 1.00 94.19 177 GLY A C 1
ATOM 1295 O O . GLY A 1 177 ? -10.326 -4.186 13.914 1.00 94.19 177 GLY A O 1
ATOM 1296 N N . PRO A 1 178 ? -9.123 -4.533 15.781 1.00 95.00 178 PRO A N 1
ATOM 1297 C CA . PRO A 1 178 ? -8.276 -3.347 15.634 1.00 95.00 178 PRO A CA 1
ATOM 1298 C C . PRO A 1 178 ? -7.029 -3.575 14.756 1.00 95.00 178 PRO A C 1
ATOM 1300 O O . PRO A 1 178 ? -6.169 -2.692 14.688 1.00 95.00 178 PRO A O 1
ATOM 1303 N N . THR A 1 179 ? -6.896 -4.749 14.135 1.00 95.94 179 THR A N 1
ATOM 1304 C CA . THR A 1 179 ? -5.750 -5.121 13.304 1.00 95.94 179 THR A CA 1
ATOM 1305 C C . THR A 1 179 ? -6.145 -5.149 11.830 1.00 95.94 179 THR A C 1
ATOM 1307 O O . THR A 1 179 ? -7.129 -5.776 11.444 1.00 95.94 179 THR A O 1
ATOM 1310 N N . VAL A 1 180 ? -5.366 -4.471 10.986 1.00 96.81 180 VAL A N 1
ATOM 1311 C CA . VAL A 1 180 ? -5.578 -4.463 9.529 1.00 96.81 180 VAL A CA 1
ATOM 1312 C C . VAL A 1 180 ? -4.687 -5.516 8.880 1.00 96.81 180 VAL A C 1
ATOM 1314 O O . VAL A 1 180 ? -3.471 -5.487 9.075 1.00 96.81 180 VAL A O 1
ATOM 1317 N N . VAL A 1 181 ? -5.279 -6.405 8.081 1.00 96.19 181 VAL A N 1
ATOM 1318 C CA . VAL A 1 181 ? -4.553 -7.424 7.316 1.00 96.19 181 VAL A CA 1
ATOM 1319 C C . VAL A 1 181 ? -4.366 -6.937 5.882 1.00 96.19 181 VAL A C 1
ATOM 1321 O O . VAL A 1 181 ? -5.328 -6.650 5.162 1.00 96.19 181 VAL A O 1
ATOM 1324 N N . LEU A 1 182 ? -3.108 -6.828 5.464 1.00 95.81 182 LEU A N 1
ATOM 1325 C CA . LEU A 1 182 ? -2.714 -6.392 4.128 1.00 95.81 182 LEU A CA 1
ATOM 1326 C C . LEU A 1 182 ? -2.029 -7.522 3.356 1.00 95.81 182 LEU A C 1
ATOM 1328 O O . LEU A 1 182 ? -1.491 -8.460 3.933 1.00 95.81 182 LEU A O 1
ATOM 1332 N N . ARG A 1 183 ? -1.997 -7.391 2.033 1.00 93.62 183 ARG A N 1
ATOM 1333 C CA . ARG A 1 183 ? -1.219 -8.242 1.131 1.00 93.62 183 ARG A CA 1
ATOM 1334 C C . ARG A 1 183 ? -0.226 -7.397 0.352 1.00 93.62 183 ARG A C 1
ATOM 1336 O O . ARG A 1 183 ? -0.600 -6.367 -0.216 1.00 93.62 183 ARG A O 1
ATOM 1343 N N . LEU A 1 184 ? 1.029 -7.832 0.303 1.00 92.81 184 LEU A N 1
ATOM 1344 C CA . LEU A 1 184 ? 2.091 -7.170 -0.448 1.00 92.81 184 LEU A CA 1
ATOM 1345 C C . LEU A 1 184 ? 2.364 -7.937 -1.745 1.00 92.81 184 LEU A C 1
ATOM 1347 O O . LEU A 1 184 ? 2.748 -9.105 -1.741 1.00 92.81 184 LEU A O 1
ATOM 1351 N N . LYS A 1 185 ? 2.201 -7.258 -2.880 1.00 90.88 185 LYS A N 1
ATOM 1352 C CA . LYS A 1 185 ? 2.416 -7.814 -4.223 1.00 90.88 185 LYS A CA 1
ATOM 1353 C C . LYS A 1 185 ? 3.602 -7.140 -4.905 1.00 90.88 185 LYS A C 1
ATOM 1355 O O . LYS A 1 185 ? 3.961 -6.023 -4.549 1.00 90.88 185 LYS A O 1
ATOM 1360 N N . GLY A 1 186 ? 4.164 -7.788 -5.923 1.00 89.88 186 GLY A N 1
ATOM 1361 C CA . GLY A 1 186 ? 5.189 -7.199 -6.790 1.00 89.88 186 GLY A CA 1
ATOM 1362 C C . GLY A 1 186 ? 6.539 -6.959 -6.107 1.00 89.88 186 GLY A C 1
ATOM 1363 O O . GLY A 1 186 ? 6.805 -7.443 -5.001 1.00 89.88 186 GLY A O 1
ATOM 1364 N N . ARG A 1 187 ? 7.412 -6.218 -6.793 1.00 89.00 187 ARG A N 1
ATOM 1365 C CA . ARG A 1 187 ? 8.785 -5.964 -6.351 1.00 89.00 187 ARG A CA 1
ATOM 1366 C C . ARG A 1 187 ? 8.943 -4.594 -5.703 1.00 89.00 187 ARG A C 1
ATOM 1368 O O . ARG A 1 187 ? 8.601 -3.565 -6.289 1.00 89.00 187 ARG A O 1
ATOM 1375 N N . PHE A 1 188 ? 9.545 -4.582 -4.518 1.00 90.69 188 PHE A N 1
ATOM 1376 C CA . PHE A 1 188 ? 9.909 -3.372 -3.788 1.00 90.69 188 PHE A CA 1
ATOM 1377 C C . PHE A 1 188 ? 11.423 -3.157 -3.811 1.00 90.69 188 PHE A C 1
ATOM 1379 O O . PHE A 1 188 ? 12.204 -4.104 -3.707 1.00 90.69 188 PHE A O 1
ATOM 1386 N N . TRP A 1 189 ? 11.839 -1.893 -3.895 1.00 88.81 189 TRP A N 1
ATOM 1387 C CA . TRP A 1 189 ? 13.235 -1.489 -3.679 1.00 88.81 189 TRP A CA 1
ATOM 1388 C C . TRP A 1 189 ? 13.637 -1.501 -2.201 1.00 88.81 189 TRP A C 1
ATOM 1390 O O . TRP A 1 189 ? 14.799 -1.703 -1.860 1.00 88.81 189 TRP A O 1
ATOM 1400 N N . HIS A 1 190 ? 12.676 -1.271 -1.308 1.00 88.75 190 HIS A N 1
ATOM 1401 C CA . HIS A 1 190 ? 12.888 -1.344 0.132 1.00 88.75 190 HIS A CA 1
ATOM 1402 C C . HIS A 1 190 ? 12.541 -2.733 0.665 1.00 88.75 190 HIS A C 1
ATOM 1404 O O . HIS A 1 190 ? 11.714 -3.437 0.091 1.00 88.75 190 HIS A O 1
ATOM 1410 N N . GLN A 1 191 ? 13.104 -3.086 1.824 1.00 90.69 191 GLN A N 1
ATOM 1411 C CA . GLN A 1 191 ? 12.654 -4.260 2.571 1.00 90.69 191 GLN A CA 1
ATOM 1412 C C . GLN A 1 191 ? 11.146 -4.167 2.829 1.00 90.69 191 GLN A C 1
ATOM 1414 O O . GLN A 1 191 ? 10.656 -3.134 3.300 1.00 90.69 191 GLN A O 1
ATOM 1419 N N . ARG A 1 192 ? 10.416 -5.254 2.568 1.00 92.31 192 ARG A N 1
ATOM 1420 C CA . ARG A 1 192 ? 8.951 -5.303 2.706 1.00 92.31 192 ARG A CA 1
ATOM 1421 C C . ARG A 1 192 ? 8.482 -5.008 4.134 1.00 92.31 192 ARG A C 1
ATOM 1423 O O . ARG A 1 192 ? 7.476 -4.334 4.323 1.00 92.31 192 ARG A O 1
ATOM 1430 N N . THR A 1 193 ? 9.292 -5.347 5.135 1.00 93.44 193 THR A N 1
ATOM 1431 C CA . THR A 1 193 ? 9.089 -4.944 6.539 1.00 93.44 193 THR A CA 1
ATOM 1432 C C . THR A 1 193 ? 9.084 -3.422 6.741 1.00 93.44 193 THR A C 1
ATOM 1434 O O . THR A 1 193 ? 8.325 -2.892 7.552 1.00 93.44 193 THR A O 1
ATOM 1437 N N . THR A 1 194 ? 9.911 -2.686 5.993 1.00 93.31 194 THR A N 1
ATOM 1438 C CA . THR A 1 194 ? 9.950 -1.215 6.030 1.00 93.31 194 THR A CA 1
ATOM 1439 C C . THR A 1 194 ? 8.749 -0.613 5.310 1.00 93.31 194 THR A C 1
ATOM 1441 O O . THR A 1 194 ? 8.207 0.388 5.779 1.00 93.31 194 THR A O 1
ATOM 1444 N N . VAL A 1 195 ? 8.313 -1.228 4.207 1.00 93.94 195 VAL A N 1
ATOM 1445 C CA . VAL A 1 195 ? 7.090 -0.833 3.493 1.00 93.94 195 VAL A CA 1
ATOM 1446 C C . VAL A 1 195 ? 5.881 -0.990 4.413 1.00 93.94 195 VAL A C 1
ATOM 1448 O O . VAL A 1 195 ? 5.178 -0.007 4.642 1.00 93.94 195 VAL A O 1
ATOM 1451 N N . LEU A 1 196 ? 5.709 -2.162 5.035 1.00 94.88 196 LEU A N 1
ATOM 1452 C CA . LEU A 1 196 ? 4.626 -2.426 5.984 1.00 94.88 196 LEU A CA 1
ATOM 1453 C C . LEU A 1 196 ? 4.624 -1.413 7.133 1.00 94.88 196 LEU A C 1
ATOM 1455 O O . LEU A 1 196 ? 3.595 -0.815 7.426 1.00 94.88 196 LEU A O 1
ATOM 1459 N N . ARG A 1 197 ? 5.791 -1.139 7.733 1.00 95.31 197 ARG A N 1
ATOM 1460 C CA . ARG A 1 197 ? 5.909 -0.158 8.821 1.00 95.31 197 ARG A CA 1
ATOM 1461 C C . ARG A 1 197 ? 5.473 1.245 8.397 1.00 95.31 197 ARG A C 1
ATOM 1463 O O . ARG A 1 197 ? 4.849 1.948 9.186 1.00 95.31 197 ARG A O 1
ATOM 1470 N N . ARG A 1 198 ? 5.817 1.681 7.181 1.00 95.25 198 ARG A N 1
ATOM 1471 C CA . ARG A 1 198 ? 5.421 3.007 6.682 1.00 95.25 198 ARG A CA 1
ATOM 1472 C C . ARG A 1 198 ? 3.935 3.079 6.356 1.00 95.25 198 ARG A C 1
ATOM 1474 O O . ARG A 1 198 ? 3.316 4.084 6.689 1.00 95.25 198 ARG A O 1
ATOM 1481 N N . VAL A 1 199 ? 3.368 2.027 5.767 1.00 95.50 199 VAL A N 1
ATOM 1482 C CA . VAL A 1 199 ? 1.920 1.933 5.529 1.00 95.50 199 VAL A CA 1
ATOM 1483 C C . VAL A 1 199 ? 1.166 1.920 6.860 1.00 95.50 199 VAL A C 1
ATOM 1485 O O . VAL A 1 199 ? 0.233 2.696 7.038 1.00 95.50 199 VAL A O 1
ATOM 1488 N N . GLY A 1 200 ? 1.623 1.131 7.834 1.00 95.44 200 GLY A N 1
ATOM 1489 C CA . GLY A 1 200 ? 1.046 1.093 9.177 1.00 95.44 200 GLY A CA 1
ATOM 1490 C C . GLY A 1 200 ? 1.096 2.452 9.869 1.00 95.44 200 GLY A C 1
ATOM 1491 O O . GLY A 1 200 ? 0.069 2.954 10.313 1.00 95.44 200 GLY A O 1
ATOM 1492 N N . ALA A 1 201 ? 2.254 3.119 9.860 1.00 95.44 201 ALA A N 1
ATOM 1493 C CA . ALA A 1 201 ? 2.380 4.470 10.408 1.00 95.44 201 ALA A CA 1
ATOM 1494 C C . ALA A 1 201 ? 1.455 5.482 9.706 1.00 95.44 201 ALA A C 1
ATOM 1496 O O . ALA A 1 201 ? 0.909 6.371 10.357 1.00 95.44 201 ALA A O 1
ATOM 1497 N N . TYR A 1 202 ? 1.256 5.345 8.392 1.00 95.38 202 TYR A N 1
ATOM 1498 C CA . TYR A 1 202 ? 0.360 6.204 7.621 1.00 95.38 202 TYR A CA 1
ATOM 1499 C C . TYR A 1 202 ? -1.113 6.018 8.017 1.00 95.38 202 TYR A C 1
ATOM 1501 O O . TYR A 1 202 ? -1.830 7.014 8.152 1.00 95.38 202 TYR A O 1
ATOM 1509 N N . LEU A 1 203 ? -1.546 4.767 8.211 1.00 95.06 203 LEU A N 1
ATOM 1510 C CA . LEU A 1 203 ? -2.903 4.418 8.639 1.00 95.06 203 LEU A CA 1
ATOM 1511 C C . LEU A 1 203 ? -3.157 4.855 10.088 1.00 95.06 203 LEU A C 1
ATOM 1513 O O . LEU A 1 203 ? -4.116 5.577 10.349 1.00 95.06 203 LEU A O 1
ATOM 1517 N N . MET A 1 204 ? -2.252 4.519 11.013 1.00 95.00 204 MET A N 1
ATOM 1518 C CA . MET A 1 204 ? -2.368 4.872 12.436 1.00 95.00 204 MET A CA 1
ATOM 1519 C C . MET A 1 204 ? -2.373 6.391 12.677 1.00 95.00 204 MET A C 1
ATOM 1521 O O . MET A 1 204 ? -2.997 6.867 13.619 1.00 95.00 204 MET A O 1
ATOM 1525 N N . ALA A 1 205 ? -1.713 7.177 11.817 1.00 94.81 205 ALA A N 1
ATOM 1526 C CA . ALA A 1 205 ? -1.714 8.640 11.912 1.00 94.81 205 ALA A CA 1
ATOM 1527 C C . ALA A 1 205 ? -3.065 9.301 11.558 1.00 94.81 205 ALA A C 1
ATOM 1529 O O . ALA A 1 205 ? -3.221 10.503 11.784 1.00 94.81 205 ALA A O 1
ATOM 1530 N N . ARG A 1 206 ? -4.003 8.552 10.961 1.00 95.00 206 ARG A N 1
ATOM 1531 C CA . ARG A 1 206 ? -5.332 9.025 10.513 1.00 95.00 206 ARG A CA 1
ATOM 1532 C C . ARG A 1 206 ? -6.491 8.258 11.155 1.00 95.00 206 ARG A C 1
ATOM 1534 O O . ARG A 1 206 ? -7.601 8.774 11.241 1.00 95.00 206 ARG A O 1
ATOM 1541 N N . ILE A 1 207 ? -6.237 7.024 11.584 1.00 95.31 207 ILE A N 1
ATOM 1542 C CA . ILE A 1 207 ? -7.186 6.143 12.263 1.00 95.31 207 ILE A CA 1
ATOM 1543 C C . ILE A 1 207 ? -6.490 5.642 13.540 1.00 95.31 207 ILE A C 1
ATOM 1545 O O . ILE A 1 207 ? -5.862 4.581 13.527 1.00 95.31 207 ILE A O 1
ATOM 1549 N N . PRO A 1 208 ? -6.550 6.403 14.649 1.00 94.12 208 PRO A N 1
ATOM 1550 C CA . PRO A 1 208 ? -5.854 6.048 15.890 1.00 94.12 208 PRO A CA 1
ATOM 1551 C C . PRO A 1 208 ? -6.445 4.817 16.602 1.00 94.12 208 PRO A C 1
ATOM 1553 O O . PRO A 1 208 ? -5.859 4.329 17.564 1.00 94.12 208 PRO A O 1
ATOM 1556 N N . GLU A 1 209 ? -7.595 4.313 16.146 1.00 95.00 209 GLU A N 1
ATOM 1557 C CA . GLU A 1 209 ? -8.207 3.070 16.633 1.00 95.00 209 GLU A CA 1
ATOM 1558 C C . GLU A 1 209 ? -7.464 1.806 16.158 1.00 95.00 209 GLU A C 1
ATOM 1560 O O . GLU A 1 209 ? -7.616 0.748 16.773 1.00 95.00 209 GLU A O 1
ATOM 1565 N N . ILE A 1 210 ? -6.642 1.903 15.102 1.00 95.56 210 ILE A N 1
ATOM 1566 C CA . ILE A 1 210 ? -5.812 0.789 14.619 1.00 95.56 210 ILE A CA 1
ATOM 1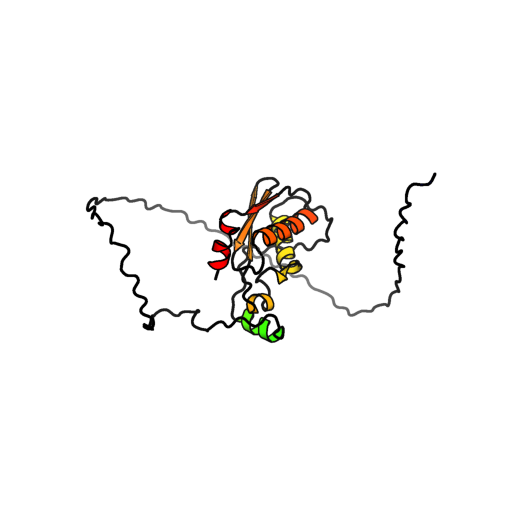567 C C . ILE A 1 210 ? -4.670 0.545 15.606 1.00 95.56 210 ILE A C 1
ATOM 1569 O O . ILE A 1 210 ? -3.877 1.443 15.896 1.00 95.56 210 ILE A O 1
ATOM 1573 N N . VAL A 1 211 ? -4.557 -0.694 16.084 1.00 95.44 211 VAL A N 1
ATOM 1574 C CA . VAL A 1 211 ? -3.493 -1.112 17.008 1.00 95.44 211 VAL A CA 1
ATOM 1575 C C . VAL A 1 211 ? -2.288 -1.658 16.252 1.00 95.44 211 VAL A C 1
ATOM 1577 O O . VAL A 1 211 ? -1.158 -1.337 16.620 1.00 95.44 211 VAL A O 1
ATOM 1580 N N . ASP A 1 212 ? -2.518 -2.465 15.214 1.00 94.94 212 ASP A N 1
ATOM 1581 C CA . ASP A 1 212 ? -1.445 -3.100 14.449 1.00 94.94 212 ASP A CA 1
ATOM 1582 C C . ASP A 1 212 ? -1.823 -3.312 12.975 1.00 94.94 212 ASP A C 1
ATOM 1584 O O . ASP A 1 212 ? -3.001 -3.345 12.609 1.00 94.94 212 ASP A O 1
ATOM 1588 N N . VAL A 1 213 ? -0.809 -3.459 12.123 1.00 96.38 213 VAL A N 1
ATOM 1589 C CA . VAL A 1 213 ? -0.966 -3.753 10.694 1.00 96.38 213 VAL A CA 1
ATOM 1590 C C . VAL A 1 213 ? -0.073 -4.929 10.337 1.00 96.38 213 VAL A C 1
ATOM 1592 O O . VAL A 1 213 ? 1.152 -4.841 10.419 1.00 96.38 213 VAL A O 1
ATOM 1595 N N . VAL A 1 214 ? -0.704 -6.020 9.919 1.00 95.94 214 VAL A N 1
ATOM 1596 C CA . VAL A 1 214 ? -0.056 -7.307 9.659 1.00 95.94 214 VAL A CA 1
ATOM 1597 C C . VAL A 1 214 ? -0.234 -7.715 8.203 1.00 95.94 214 VAL A C 1
ATOM 1599 O O . VAL A 1 214 ? -1.065 -7.161 7.480 1.00 95.94 214 VAL A O 1
ATOM 1602 N N . VAL A 1 215 ? 0.574 -8.675 7.767 1.00 95.56 215 VAL A N 1
ATOM 1603 C CA . VAL A 1 215 ? 0.459 -9.269 6.434 1.00 95.56 215 VAL A CA 1
ATOM 1604 C C . VAL A 1 215 ? -0.283 -10.598 6.531 1.00 95.56 215 VAL A C 1
ATOM 1606 O O . VAL A 1 215 ? -0.174 -11.285 7.543 1.00 95.56 215 VAL A O 1
ATOM 1609 N N . ASP A 1 216 ? -1.037 -10.936 5.487 1.00 93.25 216 ASP A N 1
ATOM 1610 C CA . ASP A 1 216 ? -1.770 -12.205 5.361 1.00 93.25 216 ASP A CA 1
ATOM 1611 C C . ASP A 1 216 ? -0.841 -13.430 5.481 1.00 93.25 216 ASP A C 1
ATOM 1613 O O . ASP A 1 216 ? -1.128 -14.374 6.216 1.00 93.25 216 ASP A O 1
ATOM 1617 N N . ASP A 1 217 ? 0.323 -13.383 4.825 1.00 91.69 217 ASP A N 1
ATOM 1618 C CA . ASP A 1 217 ? 1.365 -14.408 4.924 1.00 91.69 217 ASP A CA 1
ATOM 1619 C C . ASP A 1 217 ? 2.719 -13.795 5.316 1.00 91.69 217 ASP A C 1
ATOM 1621 O O . ASP A 1 217 ? 3.246 -12.900 4.654 1.00 91.69 217 ASP A O 1
ATOM 1625 N N . GLU A 1 218 ? 3.326 -14.320 6.380 1.00 90.00 218 GLU A N 1
ATOM 1626 C CA . GLU A 1 218 ? 4.649 -13.910 6.861 1.00 90.00 218 GLU A CA 1
ATOM 1627 C C . GLU A 1 218 ? 5.748 -14.160 5.812 1.00 90.00 218 GLU A C 1
ATOM 1629 O O . GLU A 1 218 ? 6.738 -13.426 5.759 1.00 90.00 218 GLU A O 1
ATOM 1634 N N . TYR A 1 219 ? 5.578 -15.157 4.929 1.00 88.88 219 TYR A N 1
ATOM 1635 C CA . TYR A 1 219 ? 6.514 -15.398 3.828 1.00 88.88 219 TYR A CA 1
ATOM 1636 C C . TYR A 1 219 ? 6.634 -14.179 2.907 1.00 88.88 219 TYR A C 1
ATOM 1638 O O . TYR A 1 219 ? 7.719 -13.905 2.387 1.00 88.88 219 TYR A O 1
ATOM 1646 N N . GLU A 1 220 ? 5.567 -13.384 2.764 1.00 87.12 220 GLU A N 1
ATOM 1647 C CA . GLU A 1 220 ? 5.592 -12.162 1.964 1.00 87.12 220 GLU A CA 1
ATOM 1648 C C . GLU A 1 220 ? 6.576 -11.127 2.505 1.00 87.12 220 GLU A C 1
ATOM 1650 O O . GLU A 1 220 ? 6.989 -10.263 1.742 1.00 87.12 220 GLU A O 1
ATOM 1655 N N . LEU A 1 221 ? 6.988 -11.189 3.773 1.00 88.88 221 LEU A N 1
ATOM 1656 C CA . LEU A 1 221 ? 7.963 -10.258 4.344 1.00 88.88 221 LEU A CA 1
ATOM 1657 C C . LEU A 1 221 ? 9.418 -10.632 4.039 1.00 88.88 221 LEU A C 1
ATOM 1659 O O . LEU A 1 221 ? 10.313 -9.816 4.275 1.00 88.88 221 LEU A O 1
ATOM 1663 N N . THR A 1 222 ? 9.661 -11.832 3.509 1.00 88.38 222 THR A N 1
ATOM 1664 C CA . THR A 1 222 ? 11.005 -12.325 3.197 1.00 88.38 222 THR A CA 1
ATOM 1665 C C . THR A 1 222 ? 11.568 -11.711 1.911 1.00 88.38 222 THR A C 1
ATOM 1667 O O . THR A 1 222 ? 10.837 -11.358 0.981 1.00 88.38 222 THR A O 1
ATOM 1670 N N . ASP A 1 223 ? 12.898 -11.619 1.829 1.00 84.81 223 ASP A N 1
ATOM 1671 C CA . ASP A 1 223 ? 13.584 -11.161 0.612 1.00 84.81 223 ASP A CA 1
ATOM 1672 C C . ASP A 1 223 ? 13.385 -12.144 -0.559 1.00 84.81 223 ASP A C 1
ATOM 1674 O O . ASP A 1 223 ? 13.381 -11.741 -1.721 1.00 84.81 223 ASP A O 1
ATOM 1678 N N . GLU A 1 224 ? 13.163 -13.429 -0.263 1.00 85.62 224 GLU A N 1
ATOM 1679 C CA . GLU A 1 224 ? 12.870 -14.471 -1.253 1.00 85.62 224 GLU A CA 1
ATOM 1680 C C . GLU A 1 224 ? 11.580 -14.162 -2.021 1.00 85.62 224 GLU A C 1
ATOM 1682 O O . GLU A 1 224 ? 11.590 -14.133 -3.253 1.00 85.62 224 GLU A O 1
ATOM 1687 N N . ALA A 1 225 ? 10.499 -13.833 -1.307 1.00 82.56 225 ALA A N 1
ATOM 1688 C CA . ALA A 1 225 ? 9.234 -13.434 -1.916 1.00 82.56 225 ALA A CA 1
ATOM 1689 C C . ALA A 1 225 ? 9.368 -12.157 -2.765 1.00 82.56 225 ALA A C 1
ATOM 1691 O O . ALA A 1 225 ? 8.684 -12.010 -3.777 1.00 82.56 225 ALA A O 1
ATOM 1692 N N . ASN A 1 226 ? 10.260 -11.237 -2.381 1.00 85.06 226 ASN A N 1
ATOM 1693 C CA . ASN A 1 226 ? 10.522 -10.020 -3.149 1.00 85.06 226 ASN A CA 1
ATOM 1694 C C . ASN A 1 226 ? 11.304 -10.286 -4.444 1.00 85.06 226 ASN A C 1
ATOM 1696 O O . ASN A 1 226 ? 11.046 -9.631 -5.448 1.00 85.06 226 ASN A O 1
ATOM 1700 N N . ASN A 1 227 ? 12.242 -11.234 -4.429 1.00 83.25 227 ASN A N 1
ATOM 1701 C CA . ASN A 1 227 ? 13.064 -11.576 -5.593 1.00 83.25 227 ASN A CA 1
ATOM 1702 C C . ASN A 1 227 ? 12.317 -12.442 -6.617 1.00 83.25 227 ASN A C 1
ATOM 1704 O O . ASN A 1 227 ? 12.610 -12.364 -7.806 1.00 83.25 227 ASN A O 1
ATOM 1708 N N . LEU A 1 228 ? 11.365 -13.262 -6.161 1.00 82.00 228 LEU A N 1
ATOM 1709 C CA . LEU A 1 228 ? 10.498 -14.065 -7.029 1.00 82.00 228 LEU A CA 1
ATOM 1710 C C . LEU A 1 228 ? 9.362 -13.251 -7.664 1.00 82.00 228 LEU A C 1
ATOM 1712 O O . LEU A 1 228 ? 8.741 -13.716 -8.618 1.00 82.00 228 LEU A O 1
ATOM 1716 N N . ALA A 1 229 ? 9.068 -12.065 -7.131 1.00 73.62 229 ALA A N 1
ATOM 1717 C CA . ALA A 1 229 ? 8.051 -11.185 -7.680 1.00 73.62 229 ALA A CA 1
ATOM 1718 C C . ALA A 1 229 ? 8.585 -10.487 -8.943 1.00 73.62 229 ALA A C 1
ATOM 1720 O O . ALA A 1 229 ? 9.451 -9.614 -8.856 1.00 73.62 229 ALA A O 1
ATOM 1721 N N . VAL A 1 230 ? 8.059 -10.894 -10.102 1.00 57.81 230 VAL A N 1
ATOM 1722 C CA . VAL A 1 230 ? 8.304 -10.288 -11.422 1.00 57.81 230 VAL A CA 1
ATOM 1723 C C . VAL A 1 230 ? 7.106 -9.433 -11.803 1.00 57.81 230 VAL A C 1
ATOM 1725 O O . VAL A 1 230 ? 5.981 -9.981 -11.783 1.00 57.81 230 VAL A O 1
#

Radius of gyration: 29.21 Å; Cα contacts (8 Å, |Δi|>4): 252; chains: 1; bounding box: 78×89×76 Å